Protein AF-A0A1A6HKV1-F1 (afdb_monomer_lite)

pLDDT: mean 74.49, std 12.83, range [38.66, 93.12]

Sequence (264 aa):
MEFSLYIISHVGTVISLVCLALAIATFLLCRAVQNQNTYMHLHLCVCLFLAKFLFLMGVDKTDNQTACAIIAGFLHYLFLACFFWMLVEAVMLFLMVRNLKVVNYFSSRNIKILHLCAFGYGLPGLVVMISASVQPQGYGTHNLCWLNTKTGFIWSFLGPVCMIIMINSVLLTWTLWVLRQKLCSVSSEVSKLKDTRLLTFKAIAQIFILGCSWVLGIFQIGSMASIMAYLFTIINSLQGTFIFLIHCLLNRQVCGFLLAPASA

Structure (mmCIF, N/CA/C/O backbone):
data_AF-A0A1A6HKV1-F1
#
_entry.id   AF-A0A1A6HKV1-F1
#
loop_
_atom_site.group_PDB
_atom_site.id
_atom_site.type_symbol
_atom_site.label_atom_id
_atom_site.label_alt_id
_atom_site.label_comp_id
_atom_site.label_asym_id
_atom_site.label_entity_id
_atom_site.label_seq_id
_atom_site.pdbx_PDB_ins_code
_atom_site.Cartn_x
_atom_site.Cartn_y
_atom_site.Cartn_z
_atom_site.occupancy
_atom_site.B_iso_or_equiv
_atom_site.auth_seq_id
_atom_site.auth_comp_id
_atom_site.auth_asym_id
_atom_site.auth_atom_id
_atom_site.pdbx_PDB_model_num
ATOM 1 N N . MET A 1 1 ? 22.104 16.841 -8.018 1.00 48.94 1 MET A N 1
ATOM 2 C CA . MET A 1 1 ? 20.682 16.755 -7.609 1.00 48.94 1 MET A CA 1
ATOM 3 C C . MET A 1 1 ? 20.178 15.311 -7.592 1.00 48.94 1 MET A C 1
ATOM 5 O O . MET A 1 1 ? 19.563 14.937 -6.603 1.00 48.94 1 MET A O 1
ATOM 9 N N . GLU A 1 2 ? 20.529 14.485 -8.585 1.00 58.94 2 GLU A N 1
ATOM 10 C CA . GLU A 1 2 ? 20.266 13.028 -8.616 1.00 58.94 2 GLU A CA 1
ATOM 11 C C . GLU A 1 2 ? 20.796 12.276 -7.372 1.00 58.94 2 GLU A C 1
ATOM 13 O O . GLU A 1 2 ? 20.067 11.517 -6.740 1.00 58.94 2 GLU A O 1
ATOM 18 N N . PHE A 1 3 ? 22.037 12.555 -6.945 1.00 66.75 3 PHE A N 1
ATOM 19 C CA . PHE A 1 3 ? 22.670 11.867 -5.806 1.00 66.75 3 PHE A CA 1
ATOM 20 C C . PHE A 1 3 ? 21.962 12.104 -4.461 1.00 66.75 3 PHE A C 1
ATOM 22 O O . PHE A 1 3 ? 21.813 11.187 -3.659 1.00 66.75 3 PHE A O 1
ATOM 29 N N . SER A 1 4 ? 21.469 13.322 -4.214 1.00 69.06 4 SER A N 1
ATOM 30 C CA . SER A 1 4 ? 20.711 13.633 -2.994 1.00 69.06 4 SER A CA 1
ATOM 31 C C . SER A 1 4 ? 19.379 12.882 -2.955 1.00 69.06 4 SER A C 1
ATOM 33 O O . SER A 1 4 ? 18.974 12.409 -1.898 1.00 69.06 4 SER A O 1
ATOM 35 N N . LEU A 1 5 ? 18.717 12.732 -4.107 1.00 64.12 5 LEU A N 1
ATOM 36 C CA . LEU A 1 5 ? 17.471 11.975 -4.239 1.00 64.12 5 LEU A CA 1
ATOM 37 C C . LEU A 1 5 ? 17.717 10.480 -4.026 1.00 64.12 5 LEU A C 1
ATOM 39 O O . LEU A 1 5 ? 16.964 9.835 -3.304 1.00 64.12 5 LEU A O 1
ATOM 43 N N . TYR A 1 6 ? 18.812 9.961 -4.582 1.00 69.25 6 TYR A N 1
ATOM 44 C CA . TYR A 1 6 ? 19.255 8.591 -4.358 1.00 69.25 6 TYR A CA 1
ATOM 45 C C . TYR A 1 6 ? 19.488 8.318 -2.867 1.00 69.25 6 TYR A C 1
ATOM 47 O O . TYR A 1 6 ? 18.896 7.393 -2.323 1.00 69.25 6 TYR A O 1
ATOM 55 N N . ILE A 1 7 ? 20.247 9.173 -2.172 1.00 74.62 7 ILE A N 1
ATOM 56 C CA . ILE A 1 7 ? 20.504 9.044 -0.727 1.00 74.62 7 ILE A CA 1
ATOM 57 C C . ILE A 1 7 ? 19.192 9.105 0.071 1.00 74.62 7 ILE A C 1
ATOM 59 O O . ILE A 1 7 ? 18.945 8.233 0.901 1.00 74.62 7 ILE A O 1
ATOM 63 N N . ILE A 1 8 ? 18.329 10.096 -0.185 1.00 71.62 8 ILE A N 1
ATOM 64 C CA . ILE A 1 8 ? 17.054 10.262 0.537 1.00 71.62 8 ILE A CA 1
ATOM 65 C C . ILE A 1 8 ? 16.126 9.064 0.296 1.00 71.62 8 ILE A C 1
ATOM 67 O O . ILE A 1 8 ? 15.508 8.563 1.236 1.00 71.62 8 ILE A O 1
ATOM 71 N N . SER A 1 9 ? 16.038 8.590 -0.947 1.00 70.81 9 SER A N 1
ATOM 72 C CA . SER A 1 9 ? 15.229 7.432 -1.323 1.00 70.81 9 SER A CA 1
ATOM 73 C C . SER A 1 9 ? 15.748 6.157 -0.667 1.00 70.81 9 SER A C 1
ATOM 75 O O . SER A 1 9 ? 14.981 5.433 -0.034 1.00 70.81 9 SER A O 1
ATOM 77 N N . HIS A 1 10 ? 17.055 5.907 -0.751 1.00 77.38 10 HIS A N 1
ATOM 78 C CA . HIS A 1 10 ? 17.676 4.681 -0.264 1.00 77.38 10 HIS A CA 1
ATOM 79 C C . HIS A 1 10 ? 17.651 4.623 1.270 1.00 77.38 10 HIS A C 1
ATOM 81 O O . HIS A 1 10 ? 17.107 3.681 1.845 1.00 77.38 10 HIS A O 1
ATOM 87 N N . VAL A 1 11 ? 18.122 5.677 1.946 1.00 82.12 11 VAL A N 1
ATOM 88 C CA . VAL A 1 11 ? 18.114 5.768 3.416 1.00 82.12 11 VAL A CA 1
ATOM 89 C C . VAL A 1 11 ? 16.683 5.782 3.953 1.00 82.12 11 VAL A C 1
ATOM 91 O O . VAL A 1 11 ? 16.369 5.038 4.882 1.00 82.12 11 VAL A O 1
ATOM 94 N N . GLY A 1 12 ? 15.785 6.567 3.352 1.00 79.06 12 GLY A N 1
ATOM 95 C CA . GLY A 1 12 ? 14.383 6.619 3.766 1.00 79.06 12 GLY A CA 1
ATOM 96 C C . GLY A 1 12 ? 13.674 5.273 3.598 1.00 79.06 12 GLY A C 1
ATOM 97 O O . GLY A 1 12 ? 12.947 4.840 4.491 1.00 79.06 12 GLY A O 1
ATOM 98 N N . THR A 1 13 ? 13.931 4.558 2.499 1.00 79.50 13 THR A N 1
ATOM 99 C CA . THR A 1 13 ? 13.357 3.223 2.266 1.00 79.50 13 THR A CA 1
ATOM 100 C C . THR A 1 13 ? 13.874 2.203 3.277 1.00 79.50 13 THR A C 1
ATOM 102 O O . THR A 1 13 ? 13.073 1.433 3.808 1.00 79.50 13 THR A O 1
ATOM 105 N N . VAL A 1 14 ? 15.167 2.229 3.617 1.00 85.88 14 VAL A N 1
ATOM 106 C CA . VAL A 1 14 ? 15.746 1.368 4.664 1.00 85.88 14 VAL A CA 1
ATOM 107 C C . VAL A 1 14 ? 15.120 1.661 6.028 1.00 85.88 14 VAL A C 1
ATOM 109 O O . VAL A 1 14 ? 14.676 0.735 6.706 1.00 85.88 14 VAL A O 1
ATOM 112 N N . ILE A 1 15 ? 14.993 2.934 6.414 1.00 86.31 15 ILE A N 1
ATOM 113 C CA . ILE A 1 15 ? 14.321 3.322 7.665 1.00 86.31 15 ILE A CA 1
ATOM 114 C C . ILE A 1 15 ? 12.872 2.819 7.669 1.00 86.31 15 ILE A C 1
ATOM 116 O O . ILE A 1 15 ? 12.429 2.199 8.636 1.00 86.31 15 ILE A O 1
ATOM 120 N N . SER A 1 16 ? 12.139 3.006 6.568 1.00 86.69 16 SER A N 1
ATOM 121 C CA . SER A 1 16 ? 10.777 2.489 6.439 1.00 86.69 16 SER A CA 1
ATOM 122 C C . SER A 1 16 ? 10.703 0.969 6.547 1.00 86.69 16 SER A C 1
ATOM 124 O O . SER A 1 16 ? 9.702 0.476 7.067 1.00 86.69 16 SER A O 1
ATOM 126 N N . LEU A 1 17 ? 11.683 0.230 6.023 1.00 86.62 17 LEU A N 1
ATOM 127 C CA . LEU A 1 17 ? 11.743 -1.227 6.137 1.00 86.62 17 LEU A CA 1
ATOM 128 C C . LEU A 1 17 ? 11.931 -1.646 7.594 1.00 86.62 17 LEU A C 1
ATOM 130 O O . LEU A 1 17 ? 11.204 -2.519 8.064 1.00 86.62 17 LEU A O 1
ATOM 134 N N . VAL A 1 18 ? 12.827 -0.981 8.328 1.00 88.88 18 VAL A N 1
ATOM 135 C CA . VAL A 1 18 ? 13.031 -1.225 9.763 1.00 88.88 18 VAL A CA 1
ATOM 136 C C . VAL A 1 18 ? 11.748 -0.936 10.548 1.00 88.88 18 VAL A C 1
ATOM 138 O O . VAL A 1 18 ? 11.303 -1.780 11.324 1.00 88.88 18 VAL A O 1
ATOM 141 N N . CYS A 1 19 ? 11.088 0.201 10.310 1.00 86.81 19 CYS A N 1
ATOM 142 C CA . CYS A 1 19 ? 9.818 0.528 10.966 1.00 86.81 19 CYS A CA 1
ATOM 143 C C . CYS A 1 19 ? 8.707 -0.487 10.653 1.00 86.81 19 CYS A C 1
ATOM 145 O O . CYS A 1 19 ? 7.954 -0.867 11.549 1.00 86.81 19 CYS A O 1
ATOM 147 N N . LEU A 1 20 ? 8.609 -0.955 9.403 1.00 86.19 20 LEU A N 1
ATOM 148 C CA . LEU A 1 20 ? 7.651 -1.995 9.015 1.00 86.19 20 LEU A CA 1
ATOM 149 C C . LEU A 1 20 ? 7.962 -3.333 9.689 1.00 86.19 20 LEU A C 1
ATOM 151 O O . LEU A 1 20 ? 7.043 -3.983 10.178 1.00 86.19 20 LEU A O 1
ATOM 155 N N . ALA A 1 21 ? 9.235 -3.722 9.767 1.00 88.00 21 ALA A N 1
ATOM 156 C CA . ALA A 1 21 ? 9.654 -4.936 10.460 1.00 88.00 21 ALA A CA 1
ATOM 157 C C . ALA A 1 21 ? 9.285 -4.885 11.950 1.00 88.00 21 ALA A C 1
ATOM 159 O O . ALA A 1 21 ? 8.715 -5.840 12.475 1.00 88.00 21 ALA A O 1
ATOM 160 N N . LEU A 1 22 ? 9.519 -3.747 12.613 1.00 86.19 22 LEU A N 1
ATOM 161 C CA . LEU A 1 22 ? 9.108 -3.528 14.001 1.00 86.19 22 LEU A CA 1
ATOM 162 C C . LEU A 1 22 ? 7.582 -3.564 14.166 1.00 86.19 22 LEU A C 1
ATOM 164 O O . LEU A 1 22 ? 7.087 -4.142 15.134 1.00 86.19 22 LEU A O 1
ATOM 168 N N . ALA A 1 23 ? 6.821 -2.998 13.224 1.00 84.25 23 ALA A N 1
ATOM 169 C CA . ALA A 1 23 ? 5.359 -3.060 13.241 1.00 84.25 23 ALA A CA 1
ATOM 170 C C . ALA A 1 23 ? 4.850 -4.506 13.116 1.00 84.25 23 ALA A C 1
ATOM 172 O O . ALA A 1 23 ? 4.022 -4.945 13.914 1.00 84.25 23 ALA A O 1
ATOM 173 N N . ILE A 1 24 ? 5.397 -5.267 12.162 1.00 86.38 24 ILE A N 1
ATOM 174 C CA . ILE A 1 24 ? 5.089 -6.686 11.948 1.00 86.38 24 ILE A CA 1
ATOM 175 C C . ILE A 1 24 ? 5.428 -7.495 13.203 1.00 86.38 24 ILE A C 1
ATOM 177 O O . ILE A 1 24 ? 4.576 -8.228 13.703 1.00 86.38 24 ILE A O 1
ATOM 181 N N . ALA A 1 25 ? 6.633 -7.322 13.754 1.00 85.94 25 ALA A N 1
ATOM 182 C CA . ALA A 1 25 ? 7.055 -7.995 14.978 1.00 85.94 25 ALA A CA 1
ATOM 183 C C . ALA A 1 25 ? 6.105 -7.677 16.141 1.00 85.94 25 ALA A C 1
ATOM 185 O O . ALA A 1 25 ? 5.668 -8.583 16.844 1.00 85.94 25 ALA A O 1
ATOM 186 N N . THR A 1 26 ? 5.702 -6.415 16.291 1.00 82.38 26 THR A N 1
ATOM 187 C CA . THR A 1 26 ? 4.751 -5.988 17.327 1.00 82.38 26 THR A CA 1
ATOM 188 C C . THR A 1 26 ? 3.396 -6.685 17.169 1.00 82.38 26 THR A C 1
ATOM 190 O O . THR A 1 26 ? 2.856 -7.209 18.140 1.00 82.38 26 THR A O 1
ATOM 193 N N . PHE A 1 27 ? 2.841 -6.753 15.956 1.00 80.69 27 PHE A N 1
ATOM 194 C CA . PHE A 1 27 ? 1.559 -7.426 15.708 1.00 80.69 27 PHE A CA 1
ATOM 195 C C . PHE A 1 27 ? 1.619 -8.949 15.897 1.00 80.69 27 PHE A C 1
ATOM 197 O O . PHE A 1 27 ? 0.622 -9.559 16.296 1.00 80.69 27 PHE A O 1
ATOM 204 N N . LEU A 1 28 ? 2.769 -9.568 15.622 1.00 81.81 28 LEU A N 1
ATOM 205 C CA . LEU A 1 28 ? 2.975 -11.006 15.801 1.00 81.81 28 LEU A CA 1
ATOM 206 C C . LEU A 1 28 ? 3.208 -11.384 17.270 1.00 81.81 28 LEU A C 1
ATOM 208 O O . LEU A 1 28 ? 2.618 -12.354 17.744 1.00 81.81 28 LEU A O 1
ATOM 212 N N . LEU A 1 29 ? 4.035 -10.622 17.989 1.00 79.75 29 LEU A N 1
ATOM 213 C CA . LEU A 1 29 ? 4.454 -10.929 19.360 1.00 79.75 29 LEU A CA 1
ATOM 214 C C . LEU A 1 29 ? 3.421 -10.483 20.405 1.00 79.75 29 LEU A C 1
ATOM 216 O O . LEU A 1 29 ? 3.190 -11.184 21.392 1.00 79.75 29 LEU A O 1
ATOM 220 N N . CYS A 1 30 ? 2.742 -9.352 20.198 1.00 72.94 30 CYS A N 1
ATOM 221 C CA . CYS A 1 30 ? 1.766 -8.840 21.157 1.00 72.94 30 CYS A CA 1
ATOM 222 C C . CYS A 1 30 ? 0.380 -9.467 20.942 1.00 72.94 30 CYS A C 1
ATOM 224 O O . CYS A 1 30 ? -0.506 -8.868 20.328 1.00 72.94 30 CYS A O 1
ATOM 226 N N . ARG A 1 31 ? 0.143 -10.643 21.541 1.00 65.50 31 ARG A N 1
ATOM 227 C CA . ARG A 1 31 ? -1.189 -11.290 21.584 1.00 65.50 31 ARG A CA 1
ATOM 228 C C . ARG A 1 31 ? -2.297 -10.378 22.119 1.00 65.50 31 ARG A C 1
ATOM 230 O O . ARG A 1 31 ? -3.422 -10.461 21.643 1.00 65.50 31 ARG A O 1
ATOM 237 N N . ALA A 1 32 ? -1.979 -9.477 23.050 1.00 57.38 32 ALA A N 1
ATOM 238 C CA . ALA A 1 32 ? -2.933 -8.509 23.604 1.00 57.38 32 ALA A CA 1
ATOM 239 C C . ALA A 1 32 ? -3.516 -7.539 22.552 1.00 57.38 32 ALA A C 1
ATOM 241 O O . ALA A 1 32 ? -4.577 -6.961 22.761 1.00 57.38 32 ALA A O 1
ATOM 242 N N . VAL A 1 33 ? -2.833 -7.376 21.414 1.00 60.84 33 VAL A N 1
ATOM 243 C CA . VAL A 1 33 ? -3.180 -6.453 20.320 1.00 60.84 33 VAL A CA 1
ATOM 244 C C . VAL A 1 33 ? -3.767 -7.221 19.125 1.00 60.84 33 VAL A C 1
ATOM 246 O O . VAL A 1 33 ? -4.259 -6.616 18.168 1.00 60.84 33 VAL A O 1
ATOM 249 N N . GLN A 1 34 ? -3.745 -8.560 19.160 1.00 60.09 34 GLN A N 1
ATOM 250 C CA . GLN A 1 34 ? -4.262 -9.411 18.091 1.00 60.09 34 GLN A CA 1
ATOM 251 C C . GLN A 1 34 ? -5.787 -9.344 18.034 1.00 60.09 34 GLN A C 1
ATOM 253 O O . GLN A 1 34 ? -6.513 -10.131 18.637 1.00 60.09 34 GLN A O 1
ATOM 258 N N . ASN A 1 35 ? -6.267 -8.393 17.243 1.00 64.00 35 ASN A N 1
ATOM 259 C CA . ASN A 1 35 ? -7.651 -8.289 16.828 1.00 64.00 35 ASN A CA 1
ATOM 260 C C . ASN A 1 35 ? -7.751 -8.514 15.311 1.00 64.00 35 ASN A C 1
ATOM 262 O O . ASN A 1 35 ? -6.755 -8.440 14.592 1.00 64.00 35 ASN A O 1
ATOM 266 N N . GLN A 1 36 ? -8.954 -8.772 14.799 1.00 64.25 36 GLN A N 1
ATOM 267 C CA . GLN A 1 36 ? -9.177 -9.019 13.366 1.00 64.25 36 GLN A CA 1
ATOM 268 C C . GLN A 1 36 ? -8.690 -7.855 12.487 1.00 64.25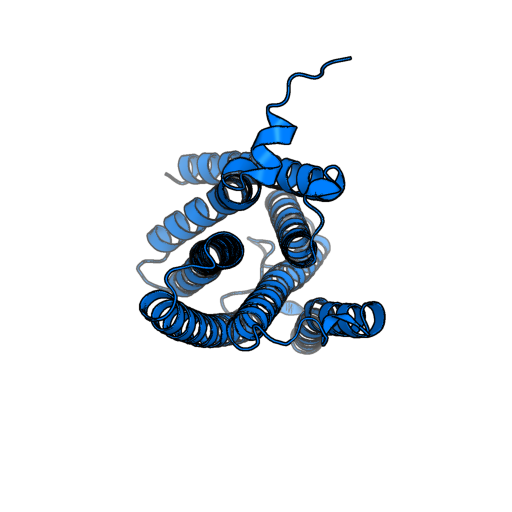 36 GLN A C 1
ATOM 270 O O . GLN A 1 36 ? -8.082 -8.089 11.449 1.00 64.25 36 GLN A O 1
ATOM 275 N N . ASN A 1 37 ? -8.857 -6.611 12.944 1.00 66.12 37 ASN A N 1
ATOM 276 C CA . ASN A 1 37 ? -8.331 -5.433 12.245 1.00 66.12 37 ASN A CA 1
ATOM 277 C C . ASN A 1 37 ? -6.795 -5.439 12.197 1.00 66.12 37 ASN A C 1
ATOM 279 O O . ASN A 1 37 ? -6.209 -5.176 11.154 1.00 66.12 37 ASN A O 1
ATOM 283 N N . THR A 1 38 ? -6.137 -5.807 13.301 1.00 70.19 38 THR A N 1
ATOM 284 C CA . THR A 1 38 ? -4.674 -5.944 13.371 1.00 70.19 38 THR A CA 1
ATOM 285 C C . THR A 1 38 ? -4.163 -7.017 12.407 1.00 70.19 38 THR A C 1
ATOM 287 O O . THR A 1 38 ? -3.110 -6.838 11.806 1.00 70.19 38 THR A O 1
ATOM 290 N N . TYR A 1 39 ? -4.920 -8.101 12.205 1.00 75.50 39 TYR A N 1
ATOM 291 C CA . TYR A 1 39 ? -4.581 -9.150 11.238 1.00 75.50 39 TYR A CA 1
ATOM 292 C C . TYR A 1 39 ? -4.633 -8.641 9.788 1.00 75.50 39 TYR A C 1
ATOM 294 O O . TYR A 1 39 ? -3.718 -8.905 9.013 1.00 75.50 39 TYR A O 1
ATOM 302 N N . MET A 1 40 ? -5.639 -7.833 9.433 1.00 76.94 40 MET A N 1
ATOM 303 C CA . MET A 1 40 ? -5.701 -7.188 8.111 1.00 76.94 40 MET A CA 1
ATOM 304 C C . MET A 1 40 ? -4.528 -6.219 7.893 1.00 76.94 40 MET A C 1
ATOM 306 O O . MET A 1 40 ? -3.855 -6.281 6.863 1.00 76.94 40 MET A O 1
ATOM 310 N N . HIS A 1 41 ? -4.219 -5.381 8.891 1.00 77.31 41 HIS A N 1
ATOM 311 C CA . HIS A 1 41 ? -3.064 -4.478 8.834 1.00 77.31 41 HIS A CA 1
ATOM 312 C C . HIS A 1 41 ? -1.734 -5.232 8.735 1.00 77.31 41 HIS A C 1
ATOM 314 O O . HIS A 1 41 ? -0.823 -4.768 8.052 1.00 77.31 41 HIS A O 1
ATOM 320 N N . LEU A 1 42 ? -1.608 -6.394 9.383 1.00 83.81 42 LEU A N 1
ATOM 321 C CA . LEU A 1 42 ? -0.426 -7.246 9.283 1.00 83.81 42 LEU A CA 1
ATOM 322 C C . LEU A 1 42 ? -0.200 -7.701 7.837 1.00 83.81 42 LEU A C 1
ATOM 324 O O . LEU A 1 42 ? 0.911 -7.547 7.336 1.00 83.81 42 LEU A O 1
ATOM 328 N N . HIS A 1 43 ? -1.235 -8.196 7.149 1.00 87.31 43 HIS A N 1
ATOM 329 C CA . HIS A 1 43 ? -1.128 -8.590 5.739 1.00 87.31 43 HIS A CA 1
ATOM 330 C C . HIS A 1 43 ? -0.697 -7.422 4.846 1.00 87.31 43 HIS A C 1
ATOM 332 O O . HIS A 1 43 ? 0.211 -7.583 4.029 1.00 87.31 43 HIS A O 1
ATOM 338 N N . LEU A 1 44 ? -1.264 -6.230 5.057 1.00 84.69 44 LEU A N 1
ATOM 339 C CA . LEU A 1 44 ? -0.841 -5.016 4.359 1.00 84.69 44 LEU A CA 1
ATOM 340 C C . LEU A 1 44 ? 0.636 -4.678 4.630 1.00 84.69 44 LEU A C 1
ATOM 342 O O . LEU A 1 44 ? 1.386 -4.403 3.694 1.00 84.69 44 LEU A O 1
ATOM 346 N N . CYS A 1 45 ? 1.068 -4.718 5.894 1.00 86.88 45 CYS A N 1
ATOM 347 C CA . CYS A 1 45 ? 2.449 -4.425 6.282 1.00 86.88 45 CYS A CA 1
ATOM 348 C C . CYS A 1 45 ? 3.435 -5.429 5.681 1.00 86.88 45 CYS A C 1
ATOM 350 O O . CYS A 1 45 ? 4.489 -5.022 5.203 1.00 86.88 45 CYS A O 1
ATOM 352 N N . VAL A 1 46 ? 3.091 -6.720 5.669 1.00 89.62 46 VAL A N 1
ATOM 353 C CA . VAL A 1 46 ? 3.913 -7.783 5.072 1.00 89.62 46 VAL A CA 1
ATOM 354 C C . VAL A 1 46 ? 4.040 -7.587 3.562 1.00 89.62 46 VAL A C 1
ATOM 356 O O . VAL A 1 46 ? 5.152 -7.639 3.038 1.00 89.62 46 VAL A O 1
ATOM 359 N N . CYS A 1 47 ? 2.938 -7.303 2.860 1.00 90.00 47 CYS A N 1
ATOM 360 C CA . CYS A 1 47 ? 2.976 -7.026 1.423 1.00 90.00 47 CYS A CA 1
ATOM 361 C C . CYS A 1 47 ? 3.818 -5.783 1.102 1.00 90.00 47 CYS A C 1
ATOM 363 O O . CYS A 1 47 ? 4.650 -5.837 0.198 1.00 90.00 47 CYS A O 1
ATOM 365 N N . LEU A 1 48 ? 3.663 -4.695 1.867 1.00 87.25 48 LEU A N 1
ATOM 366 C CA . LEU A 1 48 ? 4.460 -3.475 1.699 1.00 87.25 48 LEU A CA 1
ATOM 367 C C . LEU A 1 48 ? 5.941 -3.690 2.015 1.00 87.25 48 LEU A C 1
ATOM 369 O O . LEU A 1 48 ? 6.795 -3.166 1.302 1.00 87.25 48 LEU A O 1
ATOM 373 N N . PHE A 1 49 ? 6.254 -4.448 3.066 1.00 89.75 49 PHE A N 1
ATOM 374 C CA . PHE A 1 49 ? 7.627 -4.794 3.421 1.00 89.75 49 PHE A CA 1
ATOM 375 C C . PHE A 1 49 ? 8.293 -5.575 2.288 1.00 89.75 49 PHE A C 1
ATOM 377 O O . PHE A 1 49 ? 9.359 -5.182 1.819 1.00 89.75 49 PHE A O 1
ATOM 384 N N . LEU A 1 50 ? 7.635 -6.629 1.794 1.00 90.12 50 LEU A N 1
ATOM 385 C CA . LEU A 1 50 ? 8.171 -7.449 0.713 1.00 90.12 50 LEU A CA 1
ATOM 386 C C . LEU A 1 50 ? 8.310 -6.651 -0.590 1.00 90.12 50 LEU A C 1
ATOM 388 O O . LEU A 1 50 ? 9.331 -6.769 -1.261 1.00 90.12 50 LEU A O 1
ATOM 392 N N . ALA A 1 51 ? 7.338 -5.794 -0.920 1.00 87.44 51 ALA A N 1
ATOM 393 C CA . ALA A 1 51 ? 7.416 -4.929 -2.094 1.00 87.44 51 ALA A CA 1
ATOM 394 C C . ALA A 1 51 ? 8.605 -3.959 -2.008 1.00 87.44 51 ALA A C 1
ATOM 396 O O . ALA A 1 51 ? 9.382 -3.851 -2.952 1.00 87.44 51 ALA A O 1
ATOM 397 N N . LYS A 1 52 ? 8.802 -3.293 -0.864 1.00 86.00 52 LYS A N 1
ATOM 398 C CA . LYS A 1 52 ? 9.929 -2.369 -0.656 1.00 86.00 52 LYS A CA 1
ATOM 399 C C . LYS A 1 52 ? 11.278 -3.079 -0.658 1.00 86.00 52 LYS A C 1
ATOM 401 O O . LYS A 1 52 ? 12.237 -2.556 -1.216 1.00 86.00 52 LYS A O 1
ATOM 406 N N . PHE A 1 53 ? 11.344 -4.271 -0.075 1.00 87.06 53 PHE A N 1
ATOM 407 C CA . PHE A 1 53 ? 12.549 -5.092 -0.077 1.00 87.06 53 PHE A CA 1
ATOM 408 C C . PHE A 1 53 ? 12.925 -5.535 -1.498 1.00 87.06 53 PHE A C 1
ATOM 410 O O . PHE A 1 53 ? 14.069 -5.367 -1.913 1.00 87.06 53 PHE A O 1
ATOM 417 N N . LEU A 1 54 ? 11.953 -6.027 -2.275 1.00 85.62 54 LEU A N 1
ATOM 418 C CA . LEU A 1 54 ? 12.158 -6.390 -3.680 1.00 85.62 54 LEU A CA 1
ATOM 419 C C . LEU A 1 54 ? 12.523 -5.184 -4.545 1.00 85.62 54 LEU A C 1
ATOM 421 O O . LEU A 1 54 ? 13.369 -5.314 -5.422 1.00 85.62 54 LEU A O 1
ATOM 425 N N . PHE A 1 55 ? 11.923 -4.019 -4.291 1.00 80.62 55 PHE A N 1
ATOM 426 C CA . PHE A 1 55 ? 12.271 -2.787 -4.993 1.00 80.62 55 PHE A CA 1
ATOM 427 C C . PHE A 1 55 ? 13.736 -2.413 -4.744 1.00 80.62 55 PHE A C 1
ATOM 429 O O . PHE A 1 55 ? 14.459 -2.143 -5.696 1.00 80.62 55 PHE A O 1
ATOM 436 N N . LEU A 1 56 ? 14.198 -2.485 -3.490 1.00 80.50 56 LEU A N 1
ATOM 437 C CA . LEU A 1 56 ? 15.588 -2.200 -3.131 1.00 80.50 56 LEU A CA 1
ATOM 438 C C . LEU A 1 56 ? 16.566 -3.180 -3.797 1.00 80.50 56 LEU A C 1
ATOM 440 O O . LEU A 1 56 ? 17.546 -2.749 -4.391 1.00 80.50 56 LEU A O 1
ATOM 444 N N . MET A 1 57 ? 16.270 -4.485 -3.768 1.00 79.12 57 MET A N 1
ATOM 445 C CA . MET A 1 57 ? 17.094 -5.492 -4.451 1.00 79.12 57 MET A CA 1
ATOM 446 C C . MET A 1 57 ? 17.059 -5.367 -5.982 1.00 79.12 57 MET A C 1
ATOM 448 O O . MET A 1 57 ? 18.017 -5.749 -6.650 1.00 79.12 57 MET A O 1
ATOM 452 N N . GLY A 1 58 ? 15.950 -4.880 -6.544 1.00 71.62 58 GLY A N 1
ATOM 453 C CA . GLY A 1 58 ? 15.751 -4.736 -7.985 1.00 71.62 58 GLY A CA 1
ATOM 454 C C . GLY A 1 58 ? 16.502 -3.557 -8.599 1.00 71.62 58 GLY A C 1
ATOM 455 O O . GLY A 1 58 ? 16.827 -3.617 -9.782 1.00 71.62 58 GLY A O 1
ATOM 456 N N . VAL A 1 59 ? 16.810 -2.517 -7.815 1.00 68.81 59 VAL A N 1
ATOM 457 C CA . VAL A 1 59 ? 17.578 -1.350 -8.286 1.00 68.81 59 VAL A CA 1
ATOM 458 C C . VAL A 1 59 ? 19.000 -1.742 -8.707 1.00 68.81 59 VAL A C 1
ATOM 460 O O . VAL A 1 59 ? 19.476 -1.250 -9.725 1.00 68.81 59 VAL A O 1
ATOM 463 N N . ASP A 1 60 ? 19.635 -2.682 -8.002 1.00 65.81 60 ASP A N 1
ATOM 464 C CA . ASP A 1 60 ? 21.034 -3.075 -8.244 1.00 65.81 60 ASP A CA 1
ATOM 465 C C . ASP A 1 60 ? 21.196 -4.255 -9.229 1.00 65.81 60 ASP A C 1
ATOM 467 O O . ASP A 1 60 ? 22.311 -4.704 -9.497 1.00 65.81 60 ASP A O 1
ATOM 471 N N . LYS A 1 61 ? 20.098 -4.819 -9.754 1.00 63.94 61 LYS A N 1
ATOM 472 C CA . LYS A 1 61 ? 20.085 -6.087 -10.519 1.00 63.94 61 LYS A CA 1
ATOM 473 C C . LYS A 1 61 ? 19.592 -5.925 -11.964 1.00 63.94 61 LYS A C 1
ATOM 475 O O . LYS A 1 61 ? 18.827 -6.753 -12.457 1.00 63.94 61 LYS A O 1
ATOM 480 N N . THR A 1 62 ? 20.048 -4.889 -12.664 1.00 65.12 62 THR A N 1
ATOM 481 C CA . THR A 1 62 ? 19.653 -4.598 -14.058 1.00 65.12 62 THR A CA 1
ATOM 482 C C . THR A 1 62 ? 20.326 -5.482 -15.117 1.00 65.12 62 THR A C 1
ATOM 484 O O . THR A 1 62 ? 19.802 -5.585 -16.224 1.00 65.12 62 THR A O 1
ATOM 487 N N . ASP A 1 63 ? 21.420 -6.182 -14.791 1.00 67.81 63 ASP A N 1
ATOM 488 C CA . ASP A 1 63 ? 22.169 -7.003 -15.764 1.00 67.81 63 ASP A CA 1
ATOM 489 C C . ASP A 1 63 ? 21.425 -8.263 -16.240 1.00 67.81 63 ASP A C 1
ATOM 491 O O . ASP A 1 63 ? 21.659 -8.749 -17.347 1.00 67.81 63 ASP A O 1
ATOM 495 N N . ASN A 1 64 ? 20.512 -8.812 -15.430 1.00 79.75 64 ASN A N 1
ATOM 496 C CA . ASN A 1 64 ? 19.750 -10.008 -15.795 1.00 79.75 64 ASN A CA 1
ATOM 497 C C . ASN A 1 64 ? 18.288 -9.652 -16.083 1.00 79.75 64 ASN A C 1
ATOM 499 O O . ASN A 1 64 ? 17.464 -9.549 -15.169 1.00 79.75 64 ASN A O 1
ATOM 503 N N . GLN A 1 65 ? 17.956 -9.520 -17.370 1.00 79.62 65 GLN A N 1
ATOM 504 C CA . GLN A 1 65 ? 16.613 -9.150 -17.828 1.00 79.62 65 GLN A CA 1
ATOM 505 C C . GLN A 1 65 ? 15.514 -10.083 -17.307 1.00 79.62 65 GLN A C 1
ATOM 507 O O . GLN A 1 65 ? 14.441 -9.616 -16.926 1.00 79.62 65 GLN A O 1
ATOM 512 N N . THR A 1 66 ? 15.784 -11.386 -17.214 1.00 82.50 66 THR A N 1
ATOM 513 C CA . THR A 1 66 ? 14.811 -12.361 -16.707 1.00 82.50 66 THR A CA 1
ATOM 514 C C . THR A 1 66 ? 14.532 -12.142 -15.222 1.00 82.50 66 THR A C 1
ATOM 516 O O . THR A 1 66 ? 13.378 -12.147 -14.800 1.00 82.50 66 THR A O 1
ATOM 519 N N . ALA A 1 67 ? 15.572 -11.888 -14.421 1.00 83.12 67 ALA A N 1
ATOM 520 C CA . ALA A 1 67 ? 15.408 -11.581 -12.999 1.00 83.12 67 ALA A CA 1
ATOM 521 C C . ALA A 1 67 ? 14.635 -10.267 -12.796 1.00 83.12 67 ALA A C 1
ATOM 523 O O . ALA A 1 67 ? 13.736 -10.195 -11.961 1.00 83.12 67 ALA A O 1
ATOM 524 N N . CYS A 1 68 ? 14.935 -9.259 -13.612 1.00 83.31 68 CYS A N 1
ATOM 525 C CA . CYS A 1 68 ? 14.277 -7.958 -13.612 1.00 83.31 68 CYS A CA 1
ATOM 526 C C . CYS A 1 68 ? 12.773 -8.063 -13.938 1.00 83.31 68 CYS A C 1
ATOM 528 O O . CYS A 1 68 ? 11.943 -7.475 -13.240 1.00 83.31 68 CYS A O 1
ATOM 530 N N . ALA A 1 69 ? 12.406 -8.875 -14.936 1.00 85.00 69 ALA A N 1
ATOM 531 C CA . ALA A 1 69 ? 11.014 -9.147 -15.297 1.00 85.00 69 ALA A CA 1
ATOM 532 C C . ALA A 1 69 ? 10.257 -9.889 -14.181 1.00 85.00 69 ALA A C 1
ATOM 534 O O . ALA A 1 69 ? 9.128 -9.522 -13.848 1.00 85.00 69 ALA A O 1
ATOM 535 N N . ILE A 1 70 ? 10.891 -10.885 -13.548 1.00 87.50 70 ILE A N 1
ATOM 536 C CA . ILE A 1 70 ? 10.316 -11.615 -12.407 1.00 87.50 70 ILE A CA 1
ATOM 537 C C . ILE A 1 70 ? 10.070 -10.664 -11.229 1.00 87.50 70 ILE A C 1
ATOM 539 O O . ILE A 1 70 ? 8.971 -10.646 -10.672 1.00 87.50 70 ILE A O 1
ATOM 543 N N . ILE A 1 71 ? 11.059 -9.835 -10.874 1.00 86.50 71 ILE A N 1
ATOM 544 C CA . ILE A 1 71 ? 10.935 -8.833 -9.805 1.00 86.50 71 ILE A CA 1
ATOM 545 C C . ILE A 1 71 ? 9.796 -7.858 -10.120 1.00 86.50 71 ILE A C 1
ATOM 547 O O . ILE A 1 71 ? 8.951 -7.624 -9.258 1.00 86.50 71 ILE A O 1
ATOM 551 N N . ALA A 1 72 ? 9.710 -7.348 -11.353 1.00 86.25 72 ALA A N 1
ATOM 552 C CA . ALA A 1 72 ? 8.624 -6.466 -11.779 1.00 86.25 72 ALA A CA 1
ATOM 553 C C . ALA A 1 72 ? 7.243 -7.142 -11.661 1.00 86.25 72 ALA A C 1
ATOM 555 O O . ALA A 1 72 ? 6.278 -6.503 -11.239 1.00 86.25 72 ALA A O 1
ATOM 556 N N . GLY A 1 73 ? 7.145 -8.436 -11.981 1.00 88.31 73 GLY A N 1
ATOM 557 C CA . GLY A 1 73 ? 5.929 -9.234 -11.809 1.00 88.31 73 GLY A CA 1
ATOM 558 C C . GLY A 1 73 ? 5.494 -9.352 -10.348 1.00 88.31 73 GLY A C 1
ATOM 559 O O . GLY A 1 73 ? 4.343 -9.058 -10.014 1.00 88.31 73 GLY A O 1
ATOM 560 N N . PHE A 1 74 ? 6.422 -9.714 -9.460 1.00 90.50 74 PHE A N 1
ATOM 561 C CA . PHE A 1 74 ? 6.149 -9.781 -8.022 1.00 90.50 74 PHE A CA 1
ATOM 562 C C . PHE A 1 74 ? 5.791 -8.420 -7.439 1.00 90.50 74 PHE A C 1
ATOM 564 O O . PHE A 1 74 ? 4.866 -8.322 -6.637 1.00 90.50 74 PHE A O 1
ATOM 571 N N . LEU A 1 75 ? 6.486 -7.365 -7.854 1.00 87.69 75 LEU A N 1
ATOM 572 C CA . LEU A 1 75 ? 6.188 -6.009 -7.428 1.00 87.69 75 LEU A CA 1
ATOM 573 C C . LEU A 1 75 ? 4.777 -5.577 -7.849 1.00 87.69 75 LEU A C 1
ATOM 575 O O . LEU A 1 75 ? 4.027 -5.074 -7.012 1.00 87.69 75 LEU A O 1
ATOM 579 N N . HIS A 1 76 ? 4.390 -5.830 -9.105 1.00 89.56 76 HIS A N 1
ATOM 580 C CA . HIS A 1 76 ? 3.032 -5.581 -9.594 1.00 89.56 76 HIS A CA 1
ATOM 581 C C . HIS A 1 76 ? 2.000 -6.290 -8.700 1.00 89.56 76 HIS A C 1
ATOM 583 O O . HIS A 1 76 ? 1.075 -5.657 -8.189 1.00 89.56 76 HIS A O 1
ATOM 589 N N . TYR A 1 77 ? 2.202 -7.582 -8.432 1.00 92.12 77 TYR A N 1
ATOM 590 C CA . TYR A 1 77 ? 1.317 -8.362 -7.568 1.00 92.12 77 TYR A CA 1
ATOM 591 C C . TYR A 1 77 ? 1.237 -7.817 -6.139 1.00 92.12 77 TYR A C 1
ATOM 593 O O . TYR A 1 77 ? 0.141 -7.624 -5.616 1.00 92.12 77 TYR A O 1
ATOM 601 N N . LEU A 1 78 ? 2.376 -7.546 -5.502 1.00 91.12 78 LEU A N 1
ATOM 602 C CA . LEU A 1 78 ? 2.426 -7.144 -4.098 1.00 91.12 78 LEU A CA 1
ATOM 603 C C . LEU A 1 78 ? 1.810 -5.770 -3.868 1.00 91.12 78 LEU A C 1
ATOM 605 O O . LEU A 1 78 ? 1.055 -5.602 -2.909 1.00 91.12 78 LEU A O 1
ATOM 609 N N . PHE A 1 79 ? 2.082 -4.799 -4.743 1.00 88.19 79 PHE A N 1
ATOM 610 C CA . PHE A 1 79 ? 1.454 -3.487 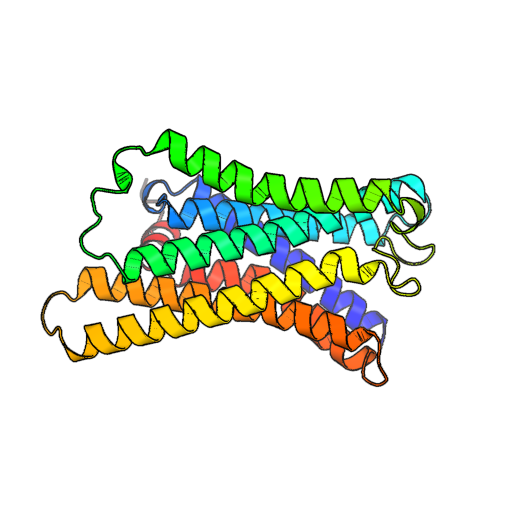-4.634 1.00 88.19 79 PHE A CA 1
ATOM 611 C C . PHE A 1 79 ? -0.049 -3.570 -4.871 1.00 88.19 79 PHE A C 1
ATOM 613 O O . PHE A 1 79 ? -0.814 -2.996 -4.098 1.00 88.19 79 PHE A O 1
ATOM 620 N N . LEU A 1 80 ? -0.490 -4.340 -5.867 1.00 90.44 80 LEU A N 1
ATOM 621 C CA . LEU A 1 80 ? -1.913 -4.525 -6.120 1.00 90.44 80 LEU A CA 1
ATOM 622 C C . LEU A 1 80 ? -2.601 -5.220 -4.932 1.00 90.44 80 LEU A C 1
ATOM 624 O O . LEU A 1 80 ? -3.641 -4.753 -4.471 1.00 90.44 80 LEU A O 1
ATOM 628 N N . ALA A 1 81 ? -1.979 -6.249 -4.352 1.00 91.94 81 ALA A N 1
ATOM 629 C CA . ALA A 1 81 ? -2.451 -6.893 -3.129 1.00 91.94 81 ALA A CA 1
ATOM 630 C C . ALA A 1 81 ? -2.588 -5.901 -1.965 1.00 91.94 81 ALA A C 1
ATOM 632 O O . ALA A 1 81 ? -3.584 -5.954 -1.248 1.00 91.94 81 ALA A O 1
ATOM 633 N N . CYS A 1 82 ? -1.665 -4.945 -1.803 1.00 89.25 82 CYS A N 1
ATOM 634 C CA . CYS A 1 82 ? -1.801 -3.897 -0.785 1.00 89.25 82 CYS A CA 1
ATOM 635 C C . CYS A 1 82 ? -3.086 -3.073 -0.969 1.00 89.25 82 CYS A C 1
ATOM 637 O O . CYS A 1 82 ? -3.794 -2.806 0.002 1.00 89.25 82 CYS A O 1
ATOM 639 N N . PHE A 1 83 ? -3.422 -2.697 -2.206 1.00 88.75 83 PHE A N 1
ATOM 640 C CA . PHE A 1 83 ? -4.654 -1.958 -2.497 1.00 88.75 83 PHE A CA 1
ATOM 641 C C . PHE A 1 83 ? -5.911 -2.791 -2.241 1.00 88.75 83 PHE A C 1
ATOM 643 O O . PHE A 1 83 ? -6.858 -2.294 -1.629 1.00 88.75 83 PHE A O 1
ATOM 650 N N . PHE A 1 84 ? -5.922 -4.064 -2.635 1.00 91.25 84 PHE A N 1
ATOM 651 C CA . PHE A 1 84 ? -7.043 -4.958 -2.337 1.00 91.25 84 PHE A CA 1
ATOM 652 C C . PHE A 1 84 ? -7.217 -5.185 -0.828 1.00 91.25 84 PHE A C 1
ATOM 654 O O . PHE A 1 84 ? -8.344 -5.141 -0.334 1.00 91.25 84 PHE A O 1
ATOM 661 N N . TRP A 1 85 ? -6.129 -5.344 -0.070 1.00 89.06 85 TRP A N 1
ATOM 662 C CA . TRP A 1 85 ? -6.184 -5.428 1.392 1.00 89.06 85 TRP A CA 1
ATOM 663 C C . TRP A 1 85 ? -6.702 -4.140 2.036 1.00 89.06 85 TRP A C 1
ATOM 665 O O . TRP A 1 85 ? -7.516 -4.204 2.957 1.00 89.06 85 TRP A O 1
ATOM 675 N N . MET A 1 86 ? -6.324 -2.972 1.511 1.00 87.19 86 MET A N 1
ATOM 676 C CA . MET A 1 86 ? -6.893 -1.695 1.946 1.00 87.19 86 MET A CA 1
ATOM 677 C C . MET A 1 86 ? -8.400 -1.605 1.658 1.00 87.19 86 MET A C 1
ATOM 679 O O . MET A 1 86 ? -9.150 -1.100 2.490 1.00 87.19 86 MET A O 1
ATOM 683 N N . LEU A 1 87 ? -8.864 -2.094 0.503 1.00 88.06 87 LEU A N 1
ATOM 684 C CA . LEU A 1 87 ? -10.296 -2.161 0.194 1.00 88.06 87 LEU A CA 1
ATOM 685 C C . LEU A 1 87 ? -11.044 -3.053 1.188 1.00 88.06 87 LEU A C 1
ATOM 687 O O . LEU A 1 87 ? -12.088 -2.659 1.709 1.00 88.06 87 LEU A O 1
ATOM 691 N N . VAL A 1 88 ? -10.498 -4.233 1.492 1.00 86.25 88 VAL A N 1
ATOM 692 C CA . VAL A 1 88 ? -11.064 -5.138 2.502 1.00 86.25 88 VAL A CA 1
ATOM 693 C C . VAL A 1 88 ? -11.160 -4.438 3.858 1.00 86.25 88 VAL A C 1
ATOM 695 O O . VAL A 1 88 ? -12.205 -4.507 4.505 1.00 86.25 88 VAL A O 1
ATOM 698 N N . GLU A 1 89 ? -10.120 -3.717 4.270 1.00 82.00 89 GLU A N 1
ATOM 699 C CA . GLU A 1 89 ? -10.123 -2.939 5.509 1.00 82.00 89 GLU A CA 1
ATOM 700 C C . GLU A 1 89 ? -11.220 -1.861 5.518 1.00 82.00 89 GLU A C 1
ATOM 702 O O . GLU A 1 89 ? -11.989 -1.776 6.480 1.00 82.00 89 GLU A O 1
ATOM 707 N N . ALA A 1 90 ? -11.360 -1.086 4.437 1.00 83.62 90 ALA A N 1
ATOM 708 C CA . ALA A 1 90 ? -12.386 -0.050 4.311 1.00 83.62 90 ALA A CA 1
ATOM 709 C C . ALA A 1 90 ? -13.810 -0.630 4.378 1.00 83.62 90 ALA A C 1
ATOM 711 O O . ALA A 1 90 ? -14.683 -0.079 5.056 1.00 83.62 90 ALA A O 1
ATOM 712 N N . VAL A 1 91 ? -14.046 -1.776 3.731 1.00 84.19 91 VAL A N 1
ATOM 713 C CA . VAL A 1 91 ? -15.328 -2.494 3.791 1.00 84.19 91 VAL A CA 1
ATOM 714 C C . VAL A 1 91 ? -15.604 -3.004 5.206 1.00 84.19 91 VAL A C 1
ATOM 716 O O . VAL A 1 91 ? -16.715 -2.830 5.711 1.00 84.19 91 VAL A O 1
ATOM 719 N N . MET A 1 92 ? -14.613 -3.599 5.877 1.00 78.81 92 MET A N 1
ATOM 720 C CA . MET A 1 92 ? -14.765 -4.080 7.255 1.00 78.81 92 MET A CA 1
ATOM 721 C C . MET A 1 92 ? -15.087 -2.938 8.222 1.00 78.81 92 MET A C 1
ATOM 723 O O . MET A 1 92 ? -15.989 -3.073 9.053 1.00 78.81 92 MET A O 1
ATOM 727 N N . LEU A 1 93 ? -14.416 -1.795 8.074 1.00 77.19 93 LEU A N 1
ATOM 728 C CA . LEU A 1 93 ? -14.680 -0.588 8.853 1.00 77.19 93 LEU A CA 1
ATOM 729 C C . LEU A 1 93 ? -16.107 -0.066 8.625 1.00 77.19 93 LEU A C 1
ATOM 731 O O . LEU A 1 93 ? -16.836 0.197 9.583 1.00 77.19 93 LEU A O 1
ATOM 735 N N . PHE A 1 94 ? -16.539 0.021 7.368 1.00 79.62 94 PHE A N 1
ATOM 736 C CA . PHE A 1 94 ? -17.895 0.442 7.022 1.00 79.62 94 PHE A CA 1
ATOM 737 C C . PHE A 1 94 ? -18.962 -0.482 7.630 1.00 79.62 94 PHE A C 1
ATOM 739 O O . PHE A 1 94 ? -19.938 -0.013 8.225 1.00 79.62 94 PHE A O 1
ATOM 746 N N . LEU A 1 95 ? -18.769 -1.801 7.537 1.00 78.06 95 LEU A N 1
ATOM 747 C CA . LEU A 1 95 ? -19.679 -2.785 8.124 1.00 78.06 95 LEU A CA 1
ATOM 748 C C . LEU A 1 95 ? -19.724 -2.682 9.654 1.00 78.06 95 LEU A C 1
ATOM 750 O O . LEU A 1 95 ? -20.820 -2.717 10.221 1.00 78.06 95 LEU A O 1
ATOM 754 N N . MET A 1 96 ? -18.573 -2.492 10.306 1.00 73.50 96 MET A N 1
ATOM 755 C CA . MET A 1 96 ? -18.467 -2.296 11.754 1.00 73.50 96 MET A CA 1
ATOM 756 C C . MET A 1 96 ? -19.253 -1.061 12.221 1.00 73.50 96 MET A C 1
ATOM 758 O O . MET A 1 96 ? -20.007 -1.139 13.191 1.00 73.50 96 MET A O 1
ATOM 762 N N . VAL A 1 97 ? -19.137 0.070 11.516 1.00 72.38 97 VAL A N 1
ATOM 763 C CA . VAL A 1 97 ? -19.822 1.321 11.890 1.00 72.38 97 VAL A CA 1
ATOM 764 C C . VAL A 1 97 ? -21.320 1.273 11.597 1.00 72.38 97 VAL A C 1
ATOM 766 O O . VAL A 1 97 ? -22.126 1.745 12.411 1.00 72.38 97 VAL A O 1
ATOM 769 N N . ARG A 1 98 ? -21.725 0.705 10.456 1.00 72.06 98 ARG A N 1
ATOM 770 C CA . ARG A 1 98 ? -23.138 0.615 10.062 1.00 72.06 98 ARG A CA 1
ATOM 771 C C . ARG A 1 98 ? -23.921 -0.296 11.007 1.00 72.06 98 ARG A C 1
ATOM 773 O O . ARG A 1 98 ? -24.984 0.092 11.487 1.00 72.06 98 ARG A O 1
ATOM 780 N N . ASN A 1 99 ? -23.364 -1.453 11.349 1.00 59.94 99 ASN A N 1
ATOM 781 C CA . ASN A 1 99 ? -24.050 -2.503 12.092 1.00 59.94 99 ASN A CA 1
ATOM 782 C C . ASN A 1 99 ? -23.488 -2.694 13.515 1.00 59.94 99 ASN A C 1
ATOM 784 O O . ASN A 1 99 ? -22.960 -3.754 13.843 1.00 59.94 99 ASN A O 1
ATOM 788 N N . LEU A 1 100 ? -23.712 -1.722 14.413 1.00 51.41 100 LEU A N 1
ATOM 789 C CA . LEU A 1 100 ? -23.382 -1.860 15.852 1.00 51.41 100 LEU A CA 1
ATOM 790 C C . LEU A 1 100 ? -24.069 -3.065 16.541 1.00 51.41 100 LEU A C 1
ATOM 792 O O . LEU A 1 100 ? -23.697 -3.427 17.652 1.00 51.41 100 LEU A O 1
ATOM 796 N N . LYS A 1 101 ? -25.059 -3.699 15.894 1.00 44.88 101 LYS A N 1
ATOM 797 C CA . LYS A 1 101 ? -25.817 -4.854 16.408 1.00 44.88 101 LYS A CA 1
ATOM 798 C C . LYS A 1 101 ? -25.349 -6.207 15.872 1.00 44.88 101 LYS A C 1
ATOM 800 O O . LYS A 1 101 ? -25.969 -7.230 16.139 1.00 44.88 101 LYS A O 1
ATOM 805 N N . VAL A 1 102 ? -24.259 -6.238 15.117 1.00 50.41 102 VAL A N 1
ATOM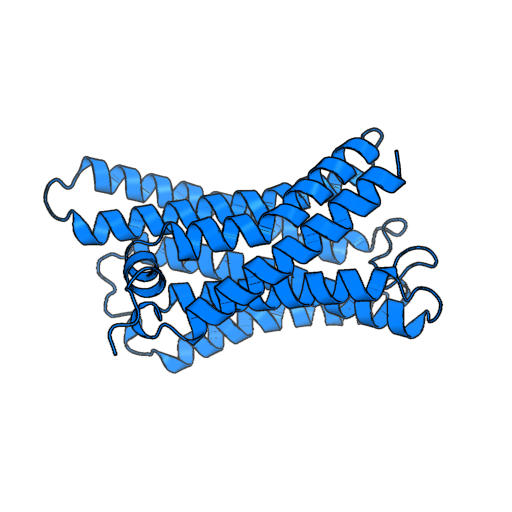 806 C CA . VAL A 1 102 ? -23.780 -7.467 14.494 1.00 50.41 102 VAL A CA 1
ATOM 807 C C . VAL A 1 102 ? -22.529 -7.962 15.219 1.00 50.41 102 VAL A C 1
ATOM 809 O O . VAL A 1 102 ? -21.507 -8.289 14.638 1.00 50.41 102 VAL A O 1
ATOM 812 N N . VAL A 1 103 ? -22.665 -8.123 16.536 1.00 46.91 103 VAL A N 1
ATOM 813 C CA . VAL A 1 103 ? -21.821 -9.042 17.320 1.00 46.91 103 VAL A CA 1
ATOM 814 C C . VAL A 1 103 ? -22.000 -10.492 16.815 1.00 46.91 103 VAL A C 1
ATOM 816 O O . VAL A 1 103 ? -21.160 -11.344 17.071 1.00 46.91 103 VAL A O 1
ATOM 819 N N . ASN A 1 104 ? -23.024 -10.756 15.984 1.00 42.81 104 ASN A N 1
ATOM 820 C CA . ASN A 1 104 ? -23.339 -12.078 15.439 1.00 42.81 104 ASN A CA 1
ATOM 821 C C . ASN A 1 104 ? -22.952 -12.339 13.958 1.00 42.81 104 ASN A C 1
ATOM 823 O O . ASN A 1 104 ? -23.219 -13.423 13.451 1.00 42.81 104 ASN A O 1
ATOM 827 N N . TYR A 1 105 ? -22.270 -11.428 13.241 1.00 48.03 105 TYR A N 1
ATOM 828 C CA . TYR A 1 105 ? -21.601 -11.796 11.961 1.00 48.03 105 TYR A CA 1
ATOM 829 C C . TYR A 1 105 ? -20.321 -12.601 12.201 1.00 48.03 105 TYR A C 1
ATOM 831 O O . TYR A 1 105 ? -19.868 -13.330 11.314 1.00 48.03 105 TYR A O 1
ATOM 839 N N . PHE A 1 106 ? -19.798 -12.488 13.425 1.00 50.34 106 PHE A N 1
ATOM 840 C CA . PHE A 1 106 ? -18.561 -13.058 13.945 1.00 50.34 106 PHE A CA 1
ATOM 841 C C . PHE A 1 106 ? -18.659 -14.542 14.349 1.00 50.34 106 PHE A C 1
ATOM 843 O O . PHE A 1 106 ? -17.647 -15.123 14.732 1.00 50.34 106 PHE A O 1
ATOM 850 N N . SER A 1 107 ? -19.837 -15.173 14.244 1.00 48.03 107 SER A N 1
ATOM 851 C CA . SER A 1 107 ? -20.053 -16.561 14.692 1.00 48.03 107 SER A CA 1
ATOM 852 C C . SER A 1 107 ? -19.518 -17.627 13.707 1.00 48.03 107 SER A C 1
ATOM 854 O O . SER A 1 107 ? -19.064 -18.687 14.123 1.00 48.03 107 SER A O 1
ATOM 856 N N . SER A 1 108 ? -19.421 -17.325 12.402 1.00 51.56 108 SER A N 1
ATOM 857 C CA . SER A 1 108 ? -18.806 -18.215 11.387 1.00 51.56 108 SER A CA 1
ATOM 858 C C . SER A 1 108 ? -17.390 -17.740 11.007 1.00 51.56 108 SER A C 1
ATOM 860 O O . SER A 1 108 ? -17.128 -17.268 9.899 1.00 51.56 108 SER A O 1
ATOM 862 N N . ARG A 1 109 ? -16.490 -17.776 11.998 1.00 53.59 109 ARG A N 1
ATOM 863 C CA . ARG A 1 109 ? -15.193 -17.069 12.041 1.00 53.59 109 ARG A CA 1
ATOM 864 C C . ARG A 1 109 ? -14.164 -17.510 10.989 1.00 53.59 109 ARG A C 1
ATOM 866 O O . ARG A 1 109 ? -13.503 -16.658 10.410 1.00 53.59 109 ARG A O 1
ATOM 873 N N . ASN A 1 110 ? -14.039 -18.807 10.710 1.00 55.41 110 ASN A N 1
ATOM 874 C CA . ASN A 1 110 ? -12.957 -19.316 9.851 1.00 55.41 110 ASN A CA 1
ATOM 875 C C . ASN A 1 110 ? -13.282 -19.269 8.352 1.00 55.41 110 ASN A C 1
ATOM 877 O O . ASN A 1 110 ? -12.434 -18.888 7.549 1.00 55.41 110 ASN A O 1
ATOM 881 N N . ILE A 1 111 ? -14.519 -19.597 7.966 1.00 54.88 111 ILE A N 1
ATOM 882 C CA . ILE A 1 111 ? -14.900 -19.685 6.548 1.00 54.88 111 ILE A CA 1
ATOM 883 C C . ILE A 1 111 ? -14.872 -18.297 5.889 1.00 54.88 111 ILE A C 1
ATOM 885 O O . ILE A 1 111 ? -14.448 -18.165 4.744 1.00 54.88 111 ILE A O 1
ATOM 889 N N . LYS A 1 112 ? -15.241 -17.234 6.616 1.00 68.12 112 LYS A N 1
ATOM 890 C CA . LYS A 1 112 ? -15.285 -15.867 6.070 1.00 68.12 112 LYS A CA 1
ATOM 891 C C . LYS A 1 112 ? -13.911 -15.198 5.953 1.00 68.12 112 LYS A C 1
ATOM 893 O O . LYS A 1 112 ? -13.695 -14.482 4.983 1.00 68.12 112 LYS A O 1
ATOM 898 N N . ILE A 1 113 ? -12.976 -15.447 6.878 1.00 69.38 113 ILE A N 1
ATOM 899 C CA . ILE A 1 113 ? -11.591 -14.945 6.753 1.00 69.38 113 ILE A CA 1
ATOM 900 C C . ILE A 1 113 ? -10.920 -15.572 5.537 1.00 69.38 113 ILE A C 1
ATOM 902 O O . ILE A 1 113 ? -10.287 -14.860 4.767 1.00 69.38 113 ILE A O 1
ATOM 906 N N . LEU A 1 114 ? -11.124 -16.873 5.313 1.00 73.44 114 LEU A N 1
ATOM 907 C CA . LEU A 1 114 ? -10.598 -17.542 4.128 1.00 73.44 114 LEU A CA 1
ATOM 908 C C . LEU A 1 114 ? -11.120 -16.897 2.836 1.00 73.44 114 LEU A C 1
ATOM 910 O O . LEU A 1 114 ? -10.333 -16.660 1.929 1.00 73.44 114 LEU A O 1
ATOM 914 N N . HIS A 1 115 ? -12.407 -16.538 2.775 1.00 78.00 115 HIS A N 1
ATOM 915 C CA . HIS A 1 115 ? -12.971 -15.819 1.625 1.00 78.00 115 HIS A CA 1
ATOM 916 C C . HIS A 1 115 ? -12.369 -14.415 1.452 1.00 78.00 115 HIS A C 1
ATOM 918 O O . HIS A 1 115 ? -12.096 -14.006 0.327 1.00 78.00 115 HIS A O 1
ATOM 924 N N . LEU A 1 116 ? -12.123 -13.683 2.543 1.00 79.00 116 LEU A N 1
ATOM 925 C CA . LEU A 1 116 ? -11.477 -12.366 2.486 1.00 79.00 116 LEU A CA 1
ATOM 926 C C . LEU A 1 116 ? -10.012 -12.465 2.050 1.00 79.00 116 LEU A C 1
ATOM 928 O O . LEU A 1 116 ? -9.580 -11.667 1.227 1.00 79.00 116 LEU A O 1
ATOM 932 N N . CYS A 1 117 ? -9.270 -13.463 2.535 1.00 78.75 117 CYS A N 1
ATOM 933 C CA . CYS A 1 117 ? -7.909 -13.752 2.083 1.00 78.75 117 CYS A CA 1
ATOM 934 C C . CYS A 1 117 ? -7.884 -14.185 0.614 1.00 78.75 117 CYS A C 1
ATOM 936 O O . CYS A 1 117 ? -7.037 -13.720 -0.147 1.00 78.75 117 CYS A O 1
ATOM 938 N N . ALA A 1 118 ? -8.831 -15.030 0.198 1.00 83.75 118 ALA A N 1
ATOM 939 C CA . ALA A 1 118 ? -8.983 -15.442 -1.192 1.00 83.75 118 ALA A CA 1
ATOM 940 C C . ALA A 1 118 ? -9.288 -14.242 -2.099 1.00 83.75 118 ALA A C 1
ATOM 942 O O . ALA A 1 118 ? -8.735 -14.152 -3.187 1.00 83.75 118 ALA A O 1
ATOM 943 N N . PHE A 1 119 ? -10.094 -13.282 -1.644 1.00 86.75 119 PHE A N 1
ATOM 944 C CA . PHE A 1 119 ? -10.342 -12.039 -2.375 1.00 86.75 119 PHE A CA 1
ATOM 945 C C . PHE A 1 119 ? -9.101 -11.131 -2.407 1.00 86.75 119 PHE A C 1
ATOM 947 O O . PHE A 1 119 ? -8.693 -10.684 -3.477 1.00 86.75 119 PHE A O 1
ATOM 954 N N . GLY A 1 120 ? -8.480 -10.894 -1.246 1.00 85.19 120 GLY A N 1
ATOM 955 C CA . GLY A 1 120 ? -7.358 -9.971 -1.067 1.00 85.19 120 GLY A CA 1
ATOM 956 C C . GLY A 1 120 ? -6.078 -10.382 -1.794 1.00 85.19 120 GLY A C 1
ATOM 957 O O . GLY A 1 120 ? -5.341 -9.509 -2.237 1.00 85.19 120 GLY A O 1
ATOM 958 N N . TYR A 1 121 ? -5.831 -11.685 -1.959 1.00 90.88 121 TYR A N 1
ATOM 959 C CA . TYR A 1 121 ? -4.684 -12.214 -2.709 1.00 90.88 121 TYR A CA 1
ATOM 960 C C . TYR A 1 121 ? -5.056 -12.777 -4.085 1.00 90.88 121 TYR A C 1
ATOM 962 O O . TYR A 1 121 ? -4.302 -12.612 -5.044 1.00 90.88 121 TYR A O 1
ATOM 970 N N . GLY A 1 122 ? -6.224 -13.408 -4.216 1.00 91.00 122 GLY A N 1
ATOM 971 C CA . GLY A 1 122 ? -6.639 -14.065 -5.454 1.00 91.00 122 GLY A CA 1
ATOM 972 C C . GLY A 1 122 ? -6.943 -13.087 -6.584 1.00 91.00 122 GLY A C 1
ATOM 973 O O . GLY A 1 122 ? -6.490 -13.314 -7.701 1.00 91.00 122 GLY A O 1
ATOM 974 N N . LEU A 1 123 ? -7.640 -11.975 -6.315 1.00 91.12 123 LEU A N 1
ATOM 975 C CA . LEU A 1 123 ? -7.926 -10.978 -7.354 1.00 91.12 123 LEU A CA 1
ATOM 976 C C . LEU A 1 123 ? -6.674 -10.265 -7.886 1.00 91.12 123 LEU A C 1
ATOM 978 O O . LEU A 1 123 ? -6.529 -10.217 -9.108 1.00 91.12 123 LEU A O 1
ATOM 982 N N . PRO A 1 124 ? -5.740 -9.765 -7.047 1.00 92.75 124 PRO A N 1
ATOM 983 C CA . PRO A 1 124 ? -4.466 -9.262 -7.555 1.00 92.75 124 PRO A CA 1
ATOM 984 C C . PRO A 1 124 ? -3.715 -10.311 -8.378 1.00 92.75 124 PRO A C 1
ATOM 986 O O . PRO A 1 124 ? -3.168 -9.988 -9.430 1.00 92.75 124 PRO A O 1
ATOM 989 N N . GLY A 1 125 ? -3.719 -11.570 -7.925 1.00 92.69 125 GLY A N 1
ATOM 990 C CA . GLY A 1 125 ? -3.093 -12.680 -8.639 1.00 92.69 125 GLY A CA 1
ATOM 991 C C . GLY A 1 125 ? -3.710 -12.881 -10.019 1.00 92.69 125 GLY A C 1
ATOM 992 O O . GLY A 1 125 ? -2.988 -12.953 -11.007 1.00 92.69 125 GLY A O 1
ATOM 993 N N . LEU A 1 126 ? -5.040 -12.879 -10.107 1.00 93.12 126 LEU A N 1
ATOM 994 C CA . LEU A 1 126 ? -5.767 -12.993 -11.367 1.00 93.12 126 LEU A CA 1
ATOM 995 C C . LEU A 1 126 ? -5.429 -11.843 -12.327 1.00 93.12 126 LEU A C 1
ATOM 997 O O . LEU A 1 126 ? -5.128 -12.097 -13.491 1.00 93.12 126 LEU A O 1
ATOM 1001 N N . VAL A 1 127 ? -5.425 -10.595 -11.847 1.00 92.00 127 VAL A N 1
ATOM 1002 C CA . VAL A 1 127 ? -5.078 -9.419 -12.667 1.00 92.00 127 VAL A CA 1
ATOM 1003 C C . VAL A 1 127 ? -3.659 -9.539 -13.223 1.00 92.00 127 VAL A C 1
ATOM 1005 O O . VAL A 1 127 ? -3.447 -9.334 -14.420 1.00 92.00 127 VAL A O 1
ATOM 1008 N N . VAL A 1 128 ? -2.688 -9.916 -12.387 1.00 91.81 128 VAL A N 1
ATOM 1009 C CA . VAL A 1 128 ? -1.291 -10.088 -12.814 1.00 91.81 128 VAL A CA 1
ATOM 1010 C C . VAL A 1 128 ? -1.143 -11.256 -13.784 1.00 91.81 128 VAL A C 1
ATOM 1012 O O . VAL A 1 128 ? -0.457 -11.108 -14.789 1.00 91.81 128 VAL A O 1
ATOM 1015 N N . MET A 1 129 ? -1.821 -12.380 -13.545 1.00 92.25 129 MET A N 1
ATOM 1016 C CA . MET A 1 129 ? -1.791 -13.542 -14.438 1.00 92.25 129 MET A CA 1
ATOM 1017 C C . MET A 1 129 ? -2.345 -13.215 -15.827 1.00 92.25 129 MET A C 1
ATOM 1019 O O . MET A 1 129 ? -1.720 -13.557 -16.832 1.00 92.25 129 MET A O 1
ATOM 1023 N N . ILE A 1 130 ? -3.481 -12.514 -15.899 1.00 92.38 130 ILE A N 1
ATOM 1024 C CA . ILE A 1 130 ? -4.053 -12.052 -17.172 1.00 92.38 130 ILE A CA 1
ATOM 1025 C C . ILE A 1 130 ? -3.069 -11.103 -17.864 1.00 92.38 130 ILE A C 1
ATOM 1027 O O . ILE A 1 130 ? -2.785 -11.255 -19.049 1.00 92.38 130 ILE A O 1
ATOM 1031 N N . SER A 1 131 ? -2.490 -10.165 -17.118 1.00 89.19 131 SER A N 1
ATOM 1032 C CA . SER A 1 131 ? -1.567 -9.163 -17.664 1.00 89.19 131 SER A CA 1
ATOM 1033 C C . SER A 1 131 ? -0.274 -9.779 -18.203 1.00 89.19 131 SER A C 1
ATOM 1035 O O . SER A 1 131 ? 0.170 -9.415 -19.290 1.00 89.19 131 SER A O 1
ATOM 1037 N N . ALA A 1 132 ? 0.287 -10.758 -17.491 1.00 88.00 132 ALA A N 1
ATOM 1038 C CA . ALA A 1 132 ? 1.442 -11.540 -17.925 1.00 88.00 132 ALA A CA 1
ATOM 1039 C C . ALA A 1 132 ? 1.141 -12.420 -19.142 1.00 88.00 132 ALA A C 1
ATOM 1041 O O . ALA A 1 132 ? 2.011 -12.590 -19.990 1.00 88.00 132 ALA A O 1
ATOM 1042 N N . SER A 1 133 ? -0.086 -12.931 -19.262 1.00 88.38 133 SER A N 1
ATOM 1043 C CA . SER A 1 133 ? -0.501 -13.741 -20.413 1.00 88.38 133 SER A CA 1
ATOM 1044 C C . SER A 1 133 ? -0.706 -12.899 -21.675 1.00 88.38 133 SER A C 1
ATOM 1046 O O . SER A 1 133 ? -0.379 -13.344 -22.770 1.00 88.38 133 SER A O 1
ATOM 1048 N N . VAL A 1 134 ? -1.240 -11.681 -21.533 1.00 88.50 134 VAL A N 1
ATOM 1049 C CA . VAL A 1 134 ? -1.527 -10.786 -22.666 1.00 88.50 134 VAL A CA 1
ATOM 1050 C C . VAL A 1 134 ? -0.266 -10.082 -23.170 1.00 88.50 134 VAL A C 1
ATOM 1052 O O . VAL A 1 134 ? -0.081 -9.957 -24.377 1.00 88.50 134 VAL A O 1
ATOM 1055 N N . GLN A 1 135 ? 0.593 -9.597 -22.268 1.00 86.12 135 GLN A N 1
ATOM 1056 C CA . GLN A 1 135 ? 1.787 -8.835 -22.638 1.00 86.12 135 GLN A CA 1
ATOM 1057 C C . GLN A 1 135 ? 2.961 -9.145 -21.687 1.00 86.12 135 GLN A C 1
ATOM 1059 O O . GLN A 1 135 ? 3.308 -8.324 -20.833 1.00 86.12 135 GLN A O 1
ATOM 1064 N N . PRO A 1 136 ? 3.621 -10.310 -21.836 1.00 80.62 136 PRO A N 1
ATOM 1065 C CA . PRO A 1 136 ? 4.749 -10.698 -20.982 1.00 80.62 136 PRO A CA 1
ATOM 1066 C C . PRO A 1 136 ? 5.955 -9.759 -21.140 1.00 80.62 136 PRO A C 1
ATOM 1068 O O . PRO A 1 136 ? 6.667 -9.493 -20.177 1.00 80.62 136 PRO A O 1
ATOM 1071 N N . GLN A 1 137 ? 6.132 -9.179 -22.333 1.00 80.31 137 GLN A N 1
ATOM 1072 C CA . GLN A 1 137 ? 7.182 -8.201 -22.660 1.00 80.31 137 GLN A CA 1
ATOM 1073 C C . GLN A 1 137 ? 6.997 -6.852 -21.932 1.00 80.31 137 GLN A C 1
ATOM 1075 O O . GLN A 1 137 ? 7.856 -5.977 -22.003 1.00 80.31 137 GLN A O 1
ATOM 1080 N N . GLY A 1 138 ? 5.858 -6.641 -21.260 1.00 78.88 138 GLY A N 1
ATOM 1081 C CA . GLY A 1 138 ? 5.567 -5.422 -20.503 1.00 78.88 138 GLY A CA 1
ATOM 1082 C C . GLY A 1 138 ? 6.240 -5.355 -19.126 1.00 78.88 138 GLY A C 1
ATOM 1083 O O . GLY A 1 138 ? 6.236 -4.288 -18.504 1.00 78.88 138 GLY A O 1
ATOM 1084 N N . TYR A 1 139 ? 6.808 -6.467 -18.646 1.00 82.62 139 TYR A N 1
ATOM 1085 C CA . TYR A 1 139 ? 7.458 -6.568 -17.339 1.00 82.62 139 TYR A CA 1
ATOM 1086 C C . TYR A 1 139 ? 8.971 -6.355 -17.439 1.00 82.62 139 TYR A C 1
ATOM 1088 O O . TYR A 1 139 ? 9.683 -7.169 -18.020 1.00 82.62 139 TYR A O 1
ATOM 1096 N N . GLY A 1 140 ? 9.465 -5.296 -16.794 1.00 73.94 140 GLY A N 1
ATOM 1097 C CA . GLY A 1 140 ? 10.876 -4.918 -16.818 1.00 73.94 140 GLY A CA 1
ATOM 1098 C C . GLY A 1 140 ? 11.216 -4.009 -18.002 1.00 73.94 140 GLY A C 1
ATOM 1099 O O . GLY A 1 140 ? 10.611 -4.065 -19.068 1.00 73.94 140 GLY A O 1
ATOM 1100 N N . THR A 1 141 ? 12.180 -3.115 -17.806 1.00 71.25 141 THR A N 1
ATOM 1101 C CA . THR A 1 141 ? 12.754 -2.250 -18.846 1.00 71.25 141 THR A CA 1
ATOM 1102 C C . THR A 1 141 ? 14.276 -2.260 -18.699 1.00 71.25 141 THR A C 1
ATOM 1104 O O . THR A 1 141 ? 14.780 -2.441 -17.596 1.00 71.25 141 THR A O 1
ATOM 1107 N N . HIS A 1 142 ? 15.022 -2.009 -19.780 1.00 66.81 142 HIS A N 1
ATOM 1108 C CA . HIS A 1 142 ? 16.497 -1.985 -19.770 1.00 66.81 142 HIS A CA 1
ATOM 1109 C C . HIS A 1 142 ? 17.122 -1.088 -18.687 1.00 66.81 142 HIS A C 1
ATOM 1111 O O . HIS A 1 142 ? 18.226 -1.363 -18.236 1.00 66.81 142 HIS A O 1
ATOM 1117 N N . ASN A 1 143 ? 16.412 -0.039 -18.259 1.00 64.50 143 ASN A N 1
ATOM 1118 C CA . ASN A 1 143 ? 16.926 0.934 -17.295 1.00 64.50 143 ASN A CA 1
ATOM 1119 C C . ASN A 1 143 ? 16.339 0.760 -15.883 1.00 64.50 143 ASN A C 1
ATOM 1121 O O . ASN A 1 143 ? 16.879 1.324 -14.938 1.00 64.50 143 ASN A O 1
ATOM 1125 N N . LEU A 1 144 ? 15.213 0.048 -15.734 1.00 67.31 144 LEU A N 1
ATOM 1126 C CA . LEU A 1 144 ? 14.432 -0.037 -14.492 1.00 67.31 144 LEU A CA 1
ATOM 1127 C C . LEU A 1 144 ? 13.670 -1.368 -14.419 1.00 67.31 144 LEU A C 1
ATOM 1129 O O . LEU A 1 144 ? 12.932 -1.717 -15.343 1.00 67.31 144 LEU A O 1
ATOM 1133 N N . CYS A 1 145 ? 13.752 -2.059 -13.279 1.00 76.56 145 CYS A N 1
ATOM 1134 C CA . CYS A 1 145 ? 12.990 -3.285 -13.012 1.00 76.56 145 CYS A CA 1
ATOM 1135 C C . CYS A 1 145 ? 11.552 -3.008 -12.572 1.00 76.56 145 CYS A C 1
ATOM 1137 O O . CYS A 1 145 ? 11.125 -3.354 -11.472 1.00 76.56 145 CYS A O 1
ATOM 1139 N N . TRP A 1 146 ? 10.803 -2.361 -13.467 1.00 78.62 146 TRP A N 1
ATOM 1140 C CA . TRP A 1 146 ? 9.400 -2.005 -13.290 1.00 78.62 146 TRP A CA 1
ATOM 1141 C C . TRP A 1 146 ? 8.585 -2.208 -14.581 1.00 78.62 146 TRP A C 1
ATOM 1143 O O . TRP A 1 146 ? 9.137 -2.522 -15.637 1.00 78.62 146 TRP A O 1
ATOM 1153 N N . LEU A 1 147 ? 7.258 -2.054 -14.493 1.00 76.50 147 LEU A N 1
ATOM 1154 C CA . LEU A 1 147 ? 6.342 -2.069 -15.636 1.00 76.50 147 LEU A CA 1
ATOM 1155 C C . LEU A 1 147 ? 6.705 -0.990 -16.664 1.00 76.50 147 LEU A C 1
ATOM 1157 O O . LEU A 1 147 ? 6.990 0.157 -16.312 1.00 76.50 147 LEU A O 1
ATOM 1161 N N . ASN A 1 148 ? 6.608 -1.343 -17.943 1.00 77.00 148 ASN A N 1
ATOM 1162 C CA . ASN A 1 148 ? 6.849 -0.408 -19.034 1.00 77.00 148 ASN A CA 1
ATOM 1163 C C . ASN A 1 148 ? 5.771 0.698 -19.075 1.00 77.00 148 ASN A C 1
ATOM 1165 O O . ASN A 1 148 ? 4.580 0.436 -19.262 1.00 77.00 148 ASN A O 1
ATOM 1169 N N . THR A 1 149 ? 6.194 1.954 -18.923 1.00 68.94 149 THR A N 1
ATOM 1170 C CA . THR A 1 149 ? 5.316 3.135 -18.942 1.00 68.94 149 THR A CA 1
ATOM 1171 C C . THR A 1 149 ? 5.025 3.657 -20.350 1.00 68.94 149 THR A C 1
ATOM 1173 O O . THR A 1 149 ? 4.048 4.378 -20.535 1.00 68.94 149 THR A O 1
ATOM 1176 N N . LYS A 1 150 ? 5.822 3.279 -21.360 1.00 67.75 150 LYS A N 1
ATOM 1177 C CA . LYS A 1 150 ? 5.715 3.809 -22.732 1.00 67.75 150 LYS A CA 1
ATOM 1178 C C . LYS A 1 150 ? 4.612 3.150 -23.557 1.00 67.75 150 LYS A C 1
ATOM 1180 O O . LYS A 1 150 ? 4.045 3.788 -24.433 1.00 67.75 150 LYS A O 1
ATOM 1185 N N . THR A 1 151 ? 4.307 1.883 -23.290 1.00 68.06 151 THR A N 1
ATOM 1186 C CA . THR A 1 151 ? 3.365 1.076 -24.088 1.00 68.06 151 THR A CA 1
ATOM 1187 C C . THR A 1 151 ? 1.948 1.048 -23.510 1.00 68.06 151 THR A C 1
ATOM 1189 O O . THR A 1 151 ? 1.136 0.217 -23.905 1.00 68.06 151 THR A O 1
ATOM 1192 N N . GLY A 1 152 ? 1.640 1.913 -22.535 1.00 73.44 152 GLY A N 1
ATOM 1193 C CA . GLY A 1 152 ? 0.345 1.922 -21.846 1.00 73.44 152 GLY A CA 1
ATOM 1194 C C . GLY A 1 152 ? 0.121 0.728 -20.909 1.00 73.44 152 GLY A C 1
ATOM 1195 O O . GLY A 1 152 ? -0.881 0.704 -20.203 1.00 73.44 152 GLY A O 1
ATOM 1196 N N . PHE A 1 153 ? 1.062 -0.221 -20.828 1.00 83.12 153 PHE A N 1
ATOM 1197 C CA . PHE A 1 153 ? 0.965 -1.404 -19.969 1.00 83.12 153 PHE A CA 1
ATOM 1198 C C . PHE A 1 153 ? 0.818 -1.051 -18.481 1.00 83.12 153 PHE A C 1
ATOM 1200 O O . PHE A 1 153 ? 0.157 -1.765 -17.734 1.00 83.12 153 PHE A O 1
ATOM 1207 N N . ILE A 1 154 ? 1.325 0.114 -18.064 1.00 81.12 154 ILE A N 1
ATOM 1208 C CA . ILE A 1 154 ? 1.111 0.666 -16.721 1.00 81.12 154 ILE A CA 1
ATOM 1209 C C . ILE A 1 154 ? -0.378 0.782 -16.329 1.00 81.12 154 ILE A C 1
ATOM 1211 O O . ILE A 1 154 ? -0.696 0.693 -15.145 1.00 81.12 154 ILE A O 1
ATOM 1215 N N . TRP A 1 155 ? -1.305 0.909 -17.290 1.00 84.31 155 TRP A N 1
ATOM 1216 C CA . TRP A 1 155 ? -2.751 0.951 -17.027 1.00 84.31 155 TRP A CA 1
ATOM 1217 C C . TRP A 1 155 ? -3.325 -0.361 -16.493 1.00 84.31 155 TRP A C 1
ATOM 1219 O O . TRP A 1 155 ? -4.338 -0.319 -15.796 1.00 84.31 155 TRP A O 1
ATOM 1229 N N . SER A 1 156 ? -2.670 -1.498 -16.750 1.00 86.38 156 SER A N 1
ATOM 1230 C CA . SER A 1 156 ? -3.038 -2.782 -16.139 1.00 86.38 156 SER A CA 1
ATOM 1231 C C . SER A 1 156 ? -2.948 -2.722 -14.607 1.00 86.38 156 SER A C 1
ATOM 1233 O O . SER A 1 156 ? -3.809 -3.259 -13.915 1.00 86.38 156 SER A O 1
ATOM 1235 N N . PHE A 1 157 ? -1.967 -1.990 -14.078 1.00 85.44 157 PHE A N 1
ATOM 1236 C CA . PHE A 1 157 ? -1.850 -1.724 -12.648 1.00 85.44 157 PHE A CA 1
ATOM 1237 C C . PHE A 1 157 ? -2.695 -0.517 -12.228 1.00 85.44 157 PHE A C 1
ATOM 1239 O O . PHE A 1 157 ? -3.439 -0.562 -11.247 1.00 85.44 157 PHE A O 1
ATOM 1246 N N . LEU A 1 158 ? -2.595 0.579 -12.982 1.00 84.12 158 LEU A N 1
ATOM 1247 C CA . LEU A 1 158 ? -3.150 1.855 -12.561 1.00 84.12 158 LEU A CA 1
ATOM 1248 C C . LEU A 1 158 ? -4.683 1.891 -12.578 1.00 84.12 158 LEU A C 1
ATOM 1250 O O . LEU A 1 158 ? -5.288 2.484 -11.688 1.00 84.12 158 LEU A O 1
ATOM 1254 N N . GLY A 1 159 ? -5.318 1.245 -13.558 1.00 87.81 159 GLY A N 1
ATOM 1255 C CA . GLY A 1 159 ? -6.776 1.166 -13.657 1.00 87.81 159 GLY A CA 1
ATOM 1256 C C . GLY A 1 159 ? -7.415 0.573 -12.393 1.00 87.81 159 GLY A C 1
ATOM 1257 O O . GLY A 1 159 ? -8.228 1.254 -11.758 1.00 87.81 159 GLY A O 1
ATOM 1258 N N . PRO A 1 160 ? -7.019 -0.645 -11.969 1.00 90.44 160 PRO A N 1
ATOM 1259 C CA . PRO A 1 160 ? -7.470 -1.239 -10.711 1.00 90.44 160 PRO A CA 1
ATOM 1260 C C . PRO A 1 160 ? -7.205 -0.359 -9.485 1.00 90.44 160 PRO A C 1
ATOM 1262 O O . PRO A 1 160 ? -8.089 -0.202 -8.643 1.00 90.44 160 PRO A O 1
ATOM 1265 N N . VAL A 1 161 ? -6.023 0.257 -9.391 1.00 88.00 161 VAL A N 1
ATOM 1266 C CA . VAL A 1 161 ? -5.662 1.134 -8.265 1.00 88.00 161 VAL A CA 1
ATOM 1267 C C . VAL A 1 161 ? -6.587 2.349 -8.182 1.00 88.00 161 VAL A C 1
ATOM 1269 O O . VAL A 1 161 ? -7.143 2.621 -7.118 1.00 88.00 161 VAL A O 1
ATOM 1272 N N . CYS A 1 162 ? -6.820 3.045 -9.296 1.00 87.88 162 CYS A N 1
ATOM 1273 C CA . CYS A 1 162 ? -7.734 4.186 -9.352 1.00 87.88 162 CYS A CA 1
ATOM 1274 C C . CYS A 1 162 ? -9.163 3.792 -8.954 1.00 87.88 162 CYS A C 1
ATOM 1276 O O . CYS A 1 162 ? -9.801 4.495 -8.169 1.00 87.88 162 CYS A O 1
ATOM 1278 N N . MET A 1 163 ? -9.652 2.647 -9.441 1.00 90.75 163 MET A N 1
ATOM 1279 C CA . MET A 1 163 ? -10.973 2.128 -9.077 1.00 90.75 163 MET A CA 1
ATOM 1280 C C . MET A 1 163 ? -11.079 1.850 -7.571 1.00 90.75 163 MET A C 1
ATOM 1282 O O . MET A 1 163 ? -12.055 2.253 -6.936 1.00 90.75 163 MET A O 1
ATOM 1286 N N . ILE A 1 164 ? -10.066 1.211 -6.979 1.00 90.56 164 ILE A N 1
ATOM 1287 C CA . ILE A 1 164 ? -10.029 0.904 -5.544 1.00 90.56 164 ILE A CA 1
ATOM 1288 C C . ILE A 1 164 ? -10.005 2.183 -4.702 1.00 90.56 164 ILE A C 1
ATOM 1290 O O . ILE A 1 164 ? -10.762 2.289 -3.736 1.00 90.56 164 ILE A O 1
ATOM 1294 N N . ILE A 1 165 ? -9.177 3.167 -5.068 1.00 87.69 165 ILE A N 1
ATOM 1295 C CA . ILE A 1 165 ? -9.098 4.450 -4.356 1.00 87.69 165 ILE A CA 1
ATOM 1296 C C . ILE A 1 165 ? -10.463 5.145 -4.367 1.00 87.69 165 ILE A C 1
ATOM 1298 O O . ILE A 1 165 ? -10.937 5.559 -3.310 1.00 87.69 165 ILE A O 1
ATOM 1302 N N . MET A 1 166 ? -11.133 5.197 -5.522 1.00 89.12 166 MET A N 1
ATOM 1303 C CA . MET A 1 166 ? -12.473 5.780 -5.645 1.00 89.12 166 MET A CA 1
ATOM 1304 C C . MET A 1 166 ? -13.491 5.090 -4.727 1.00 89.12 166 MET A C 1
ATOM 1306 O O . MET A 1 166 ? -14.209 5.764 -3.985 1.00 89.12 166 MET A O 1
ATOM 1310 N N . ILE A 1 167 ? -13.530 3.753 -4.724 1.00 90.69 167 ILE A N 1
ATOM 1311 C CA . ILE A 1 167 ? -14.436 2.981 -3.859 1.00 90.69 167 ILE A CA 1
ATOM 1312 C C . ILE A 1 167 ? -14.135 3.254 -2.378 1.00 90.69 167 ILE A C 1
ATOM 1314 O O . ILE A 1 167 ? -15.053 3.521 -1.598 1.00 90.69 167 ILE A O 1
ATOM 1318 N N . ASN A 1 168 ? -12.859 3.257 -1.988 1.00 89.12 168 ASN A N 1
ATOM 1319 C CA . ASN A 1 168 ? -12.440 3.517 -0.612 1.00 89.12 168 ASN A CA 1
ATOM 1320 C C . ASN A 1 168 ? -12.819 4.923 -0.142 1.00 89.12 168 ASN A C 1
ATOM 1322 O O . ASN A 1 168 ? -13.317 5.075 0.974 1.00 89.12 168 ASN A O 1
ATOM 1326 N N . SER A 1 169 ? -12.647 5.944 -0.982 1.00 86.69 169 SER A N 1
ATOM 1327 C CA . SER A 1 169 ? -13.050 7.317 -0.665 1.00 86.69 169 SER A CA 1
ATOM 1328 C C . SER A 1 169 ? -14.558 7.437 -0.423 1.00 86.69 169 SER A C 1
ATOM 1330 O O . SER A 1 169 ? -14.971 8.119 0.521 1.00 86.69 169 SER A O 1
ATOM 1332 N N . VAL A 1 170 ? -15.385 6.737 -1.210 1.00 90.00 170 VAL A N 1
ATOM 1333 C CA . VAL A 1 170 ? -16.846 6.704 -1.023 1.00 90.00 170 VAL A CA 1
ATOM 1334 C C . VAL A 1 170 ? -17.214 6.003 0.287 1.00 90.00 170 VAL A C 1
ATOM 1336 O O . VAL A 1 170 ? -17.942 6.573 1.105 1.00 90.00 170 VAL A O 1
ATOM 1339 N N . LEU A 1 171 ? -16.676 4.803 0.532 1.00 86.94 171 LEU A N 1
ATOM 1340 C CA . LEU A 1 171 ? -16.937 4.033 1.756 1.00 86.94 171 LEU A CA 1
ATOM 1341 C C . LEU A 1 171 ? -16.509 4.791 3.015 1.00 86.94 171 LEU A C 1
ATOM 1343 O O . LEU A 1 171 ? -17.224 4.792 4.022 1.00 86.94 171 LEU A O 1
ATOM 1347 N N . LEU A 1 172 ? -15.362 5.465 2.963 1.00 83.50 172 LEU A N 1
ATOM 1348 C CA . LEU A 1 172 ? -14.836 6.226 4.085 1.00 83.50 172 LEU A CA 1
ATOM 1349 C C . LEU A 1 172 ? -15.676 7.472 4.370 1.00 83.50 172 LEU A C 1
ATOM 1351 O O . LEU A 1 172 ? -16.028 7.714 5.524 1.00 83.50 172 LEU A O 1
ATOM 1355 N N . THR A 1 173 ? -16.044 8.229 3.333 1.00 84.75 173 THR A N 1
ATOM 1356 C CA . THR A 1 173 ? -16.913 9.409 3.470 1.00 84.75 173 THR A CA 1
ATOM 1357 C C . THR A 1 173 ? -18.258 9.025 4.073 1.00 84.75 173 THR A C 1
ATOM 1359 O O . THR A 1 173 ? -18.722 9.668 5.017 1.00 84.75 173 THR A O 1
ATOM 1362 N N . TRP A 1 174 ? -18.849 7.924 3.603 1.00 86.44 174 TRP A N 1
ATOM 1363 C CA . TRP A 1 174 ? -20.078 7.389 4.179 1.00 86.44 174 TRP A CA 1
ATOM 1364 C C . TRP A 1 174 ? -19.873 7.002 5.645 1.00 86.44 174 TRP A C 1
ATOM 1366 O O . TRP A 1 174 ? -20.643 7.409 6.518 1.00 86.44 174 TRP A O 1
ATOM 1376 N N . THR A 1 175 ? -18.818 6.246 5.950 1.00 82.50 175 THR A N 1
ATOM 1377 C CA . THR A 1 175 ? -18.538 5.811 7.322 1.00 82.50 175 THR A CA 1
ATOM 1378 C C . THR A 1 175 ? -18.384 7.001 8.268 1.00 82.50 175 THR A C 1
ATOM 1380 O O . THR A 1 175 ? -18.960 7.002 9.355 1.00 82.50 175 THR A O 1
ATOM 1383 N N . LEU A 1 176 ? -17.678 8.046 7.833 1.00 81.44 176 LEU A N 1
ATOM 1384 C CA . LEU A 1 176 ? -17.518 9.293 8.575 1.00 81.44 176 LEU A CA 1
ATOM 1385 C C . LEU A 1 176 ? -18.841 10.024 8.778 1.00 81.44 176 LEU A C 1
ATOM 1387 O O . LEU A 1 176 ? -19.089 10.506 9.882 1.00 81.44 176 LEU A O 1
ATOM 1391 N N . TRP A 1 177 ? -19.697 10.083 7.757 1.00 83.50 177 TRP A N 1
ATOM 1392 C CA . TRP A 1 177 ? -21.036 10.652 7.884 1.00 83.50 177 TRP A CA 1
ATOM 1393 C C . TRP A 1 177 ? -21.829 9.925 8.971 1.00 83.50 177 TRP A C 1
ATOM 1395 O O . TRP A 1 177 ? -22.326 10.555 9.902 1.00 83.50 177 TRP A O 1
ATOM 1405 N N . VAL A 1 178 ? -21.926 8.596 8.893 1.00 80.06 178 VAL A N 1
ATOM 1406 C CA . VAL A 1 178 ? -22.684 7.788 9.864 1.00 80.06 178 VAL A CA 1
ATOM 1407 C C . VAL A 1 178 ? -22.095 7.920 11.266 1.00 80.06 178 VAL A C 1
ATOM 1409 O O . VAL A 1 178 ? -22.839 8.051 12.237 1.00 80.06 178 VAL A O 1
ATOM 1412 N N . LEU A 1 179 ? -20.766 7.928 11.386 1.00 74.88 179 LEU A N 1
ATOM 1413 C CA . LEU A 1 179 ? -20.082 8.110 12.661 1.00 74.88 179 LEU A CA 1
ATOM 1414 C C . LEU A 1 179 ? -20.372 9.491 13.267 1.00 74.88 179 LEU A C 1
ATOM 1416 O O . LEU A 1 179 ? -20.639 9.573 14.464 1.00 74.88 179 LEU A O 1
ATOM 1420 N N . ARG A 1 180 ? -20.374 10.558 12.455 1.00 76.06 180 ARG A N 1
ATOM 1421 C CA . ARG A 1 180 ? -20.750 11.917 12.884 1.00 76.06 180 ARG A CA 1
ATOM 1422 C C . ARG A 1 180 ? -22.194 11.975 13.376 1.00 76.06 180 ARG A C 1
ATOM 1424 O O . ARG A 1 180 ? -22.434 12.510 14.450 1.00 76.06 180 ARG A O 1
ATOM 1431 N N . GLN A 1 181 ? -23.130 11.370 12.646 1.00 74.38 181 GLN A N 1
ATOM 1432 C CA . GLN A 1 181 ? -24.539 11.318 13.051 1.00 74.38 181 GLN A CA 1
ATOM 1433 C C . GLN A 1 181 ? -24.716 10.598 14.397 1.00 74.38 181 GLN A C 1
ATOM 1435 O O . GLN A 1 181 ? -25.380 11.107 15.296 1.00 74.38 181 GLN A O 1
ATOM 1440 N N . LYS A 1 182 ? -24.045 9.452 14.584 1.00 70.12 182 LYS A N 1
ATOM 1441 C CA . LYS A 1 182 ? -24.076 8.711 15.855 1.00 70.12 182 LYS A CA 1
ATOM 1442 C C . LYS A 1 182 ? -23.448 9.498 17.009 1.00 70.12 182 LYS A C 1
ATOM 1444 O O . LYS A 1 182 ? -23.993 9.484 18.110 1.00 70.12 182 LYS A O 1
ATOM 1449 N N . LEU A 1 183 ? -22.352 10.215 16.752 1.00 66.81 183 LEU A N 1
ATOM 1450 C CA . LEU A 1 183 ? -21.676 11.085 17.722 1.00 66.81 183 LEU A CA 1
ATOM 1451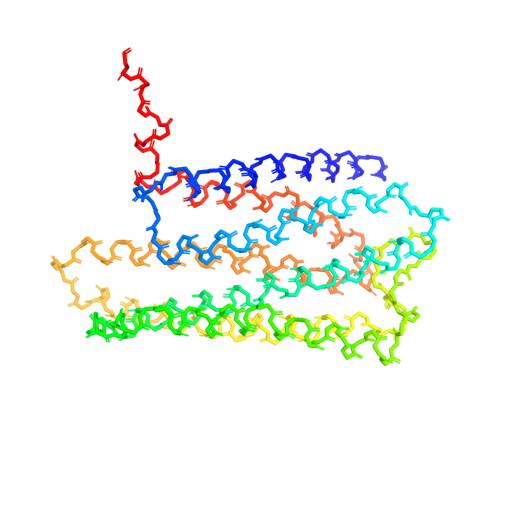 C C . LEU A 1 183 ? -22.564 12.225 18.224 1.00 66.81 183 LEU A C 1
ATOM 1453 O O . LEU A 1 183 ? -22.555 12.513 19.415 1.00 66.81 183 LEU A O 1
ATOM 1457 N N . CYS A 1 184 ? -23.339 12.849 17.338 1.00 65.38 184 CYS A N 1
ATOM 1458 C CA . CYS A 1 184 ? -24.281 13.899 17.718 1.00 65.38 184 CYS A CA 1
ATOM 1459 C C . CYS A 1 184 ? -25.451 13.372 18.571 1.00 65.38 184 CYS A C 1
ATOM 1461 O O . CYS A 1 184 ? -26.102 14.160 19.247 1.00 65.38 184 CYS A O 1
ATOM 1463 N N . SER A 1 185 ? -25.709 12.057 18.555 1.00 64.62 185 SER A N 1
ATOM 1464 C CA . SER A 1 185 ? -26.876 11.437 19.202 1.00 64.62 185 SER A CA 1
ATOM 1465 C C . SER A 1 185 ? -26.606 10.704 20.528 1.00 64.62 185 SER A C 1
ATOM 1467 O O . SER A 1 185 ? -27.559 10.388 21.233 1.00 64.62 185 SER A O 1
ATOM 1469 N N . VAL A 1 186 ? -25.349 10.403 20.888 1.00 60.78 186 VAL A N 1
ATOM 1470 C CA . VAL A 1 186 ? -25.022 9.513 22.026 1.00 60.78 186 VAL A CA 1
ATOM 1471 C C . VAL A 1 186 ? -24.062 10.183 23.012 1.00 60.78 186 VAL A C 1
ATOM 1473 O O . VAL A 1 186 ? -22.907 10.439 22.679 1.00 60.78 186 VAL A O 1
ATOM 1476 N N . SER A 1 187 ? -24.518 10.399 24.252 1.00 54.22 187 SER A N 1
ATOM 1477 C CA . SER A 1 187 ? -23.746 11.033 25.334 1.00 54.22 187 SER A CA 1
ATOM 1478 C C . SER A 1 187 ? -23.129 10.071 26.370 1.00 54.22 187 SER A C 1
ATOM 1480 O O . SER A 1 187 ? -22.401 10.547 27.236 1.00 54.22 187 SER A O 1
ATOM 1482 N N . SER A 1 188 ? -23.338 8.742 26.305 1.00 51.50 188 SER A N 1
ATOM 1483 C CA . SER A 1 188 ? -22.931 7.837 27.410 1.00 51.50 188 SER A CA 1
ATOM 1484 C C . SER A 1 188 ? -22.104 6.578 27.070 1.00 51.50 188 SER A C 1
ATOM 1486 O O . SER A 1 188 ? -21.500 6.017 27.981 1.00 51.50 188 SER A O 1
ATOM 1488 N N . GLU A 1 189 ? -21.955 6.141 25.810 1.00 55.69 189 GLU A N 1
ATOM 1489 C CA . GLU A 1 189 ? -21.177 4.920 25.464 1.00 55.69 189 GLU A CA 1
ATOM 1490 C C . GLU A 1 189 ? -19.752 5.248 24.948 1.00 55.69 189 GLU A C 1
ATOM 1492 O O . GLU A 1 189 ? -19.369 4.987 23.807 1.00 55.69 189 GLU A O 1
ATOM 1497 N N . VAL A 1 190 ? -18.950 5.893 25.802 1.00 57.59 190 VAL A N 1
ATOM 1498 C CA . VAL A 1 190 ? -17.720 6.621 25.421 1.00 57.59 190 VAL A CA 1
ATOM 1499 C C . VAL A 1 190 ? -16.547 5.719 24.983 1.00 57.59 190 VAL A C 1
ATOM 1501 O O . VAL A 1 190 ? -15.689 6.169 24.223 1.00 57.59 190 VAL A O 1
ATOM 1504 N N . SER A 1 191 ? -16.472 4.458 25.424 1.00 56.09 191 SER A N 1
ATOM 1505 C CA . SER A 1 191 ? -15.306 3.583 25.179 1.00 56.09 191 SER A CA 1
ATOM 1506 C C . SER A 1 191 ? -15.284 2.965 23.773 1.00 56.09 191 SER A C 1
ATOM 1508 O O . SER A 1 191 ? -14.365 3.246 23.005 1.00 56.09 191 SER A O 1
ATOM 1510 N N . LYS A 1 192 ? -16.325 2.219 23.373 1.00 58.66 192 LYS A N 1
ATOM 1511 C CA . LYS A 1 192 ? -16.427 1.605 22.026 1.00 58.66 192 LYS A CA 1
ATOM 1512 C C . LYS A 1 192 ? -16.391 2.638 20.895 1.00 58.66 192 LYS A C 1
ATOM 1514 O O . LYS A 1 192 ? -15.902 2.377 19.793 1.00 58.66 192 LYS A O 1
ATOM 1519 N N . LEU A 1 193 ? -16.910 3.830 21.173 1.00 62.19 193 LEU A N 1
ATOM 1520 C CA . LEU A 1 193 ? -16.990 4.919 20.213 1.00 62.19 193 LEU A CA 1
ATOM 1521 C C . LEU A 1 193 ? -15.619 5.596 20.010 1.00 62.19 193 LEU A C 1
ATOM 1523 O O . LEU A 1 193 ? -15.263 5.940 18.881 1.00 62.19 193 LEU A O 1
ATOM 1527 N N . LYS A 1 194 ? -14.797 5.703 21.067 1.00 63.44 194 LYS A N 1
ATOM 1528 C CA . LYS A 1 194 ? -13.394 6.148 20.970 1.00 63.44 194 LYS A CA 1
ATOM 1529 C C . LYS A 1 194 ? -12.538 5.186 20.142 1.00 63.44 194 LYS A C 1
ATOM 1531 O O . LYS A 1 194 ? -11.809 5.655 19.268 1.00 63.44 194 LYS A O 1
ATOM 1536 N N . ASP A 1 195 ? -12.684 3.878 20.340 1.00 65.12 195 ASP A N 1
ATOM 1537 C CA . ASP A 1 195 ? -11.936 2.870 19.570 1.00 65.12 195 ASP A CA 1
ATOM 1538 C C . ASP A 1 195 ? -12.303 2.900 18.078 1.00 65.12 195 ASP A C 1
ATOM 1540 O O . ASP A 1 195 ? -11.430 2.862 17.209 1.00 65.12 195 ASP A O 1
ATOM 1544 N N . THR A 1 196 ? -13.589 3.085 17.768 1.00 65.94 196 THR A N 1
ATOM 1545 C CA . THR A 1 196 ? -14.082 3.224 16.387 1.00 65.94 196 THR A CA 1
ATOM 1546 C C . THR A 1 196 ? -13.549 4.492 15.706 1.00 65.94 196 THR A C 1
ATOM 1548 O O . THR A 1 196 ? -13.169 4.460 14.532 1.00 65.94 196 THR A O 1
ATOM 1551 N N . ARG A 1 197 ? -13.466 5.621 16.427 1.00 68.81 197 ARG A N 1
ATOM 1552 C CA . ARG A 1 197 ? -12.869 6.869 15.913 1.00 68.81 197 ARG A CA 1
ATOM 1553 C C . ARG A 1 197 ? -11.385 6.712 15.619 1.00 68.81 197 ARG A C 1
ATOM 1555 O O . ARG A 1 197 ? -10.932 7.182 14.578 1.00 68.81 197 ARG A O 1
ATOM 1562 N N . LEU A 1 198 ? -10.648 6.056 16.514 1.00 69.50 198 LEU A N 1
ATOM 1563 C CA . LEU A 1 198 ? -9.229 5.783 16.316 1.00 69.50 198 LEU A CA 1
ATOM 1564 C C . LEU A 1 198 ? -9.023 4.900 15.081 1.00 69.50 198 LEU A C 1
ATOM 1566 O O . LEU A 1 198 ? -8.203 5.235 14.237 1.00 69.50 198 LEU A O 1
ATOM 1570 N N . LEU A 1 199 ? -9.805 3.829 14.928 1.00 66.75 199 LEU A N 1
ATOM 1571 C CA . LEU A 1 199 ? -9.749 2.961 13.751 1.00 66.75 199 LEU A CA 1
ATOM 1572 C C . LEU A 1 199 ? -10.083 3.716 12.453 1.00 66.75 199 LEU A C 1
ATOM 1574 O O . LEU A 1 199 ? -9.401 3.555 11.448 1.00 66.75 199 LEU A O 1
ATOM 1578 N N . THR A 1 200 ? -11.083 4.599 12.487 1.00 69.31 200 THR A N 1
ATOM 1579 C CA . THR A 1 200 ? -11.446 5.424 11.324 1.00 69.31 200 THR A CA 1
ATOM 1580 C C . THR A 1 200 ? -10.331 6.406 10.970 1.00 69.31 200 THR A C 1
ATOM 1582 O O . THR A 1 200 ? -9.984 6.537 9.803 1.00 69.31 200 THR A O 1
ATOM 1585 N N . PHE A 1 201 ? -9.715 7.059 11.959 1.00 74.62 201 PHE A N 1
ATOM 1586 C CA . PHE A 1 201 ? -8.561 7.934 11.735 1.00 74.62 201 PHE A CA 1
ATOM 1587 C C . PHE A 1 201 ? -7.378 7.177 11.114 1.00 74.62 201 PHE A C 1
ATOM 1589 O O . PHE A 1 201 ? -6.762 7.677 10.175 1.00 74.62 201 PHE A O 1
ATOM 1596 N N . LYS A 1 202 ? -7.109 5.951 11.584 1.00 70.75 202 LYS A N 1
ATOM 1597 C CA . LYS A 1 202 ? -6.089 5.060 11.009 1.00 70.75 202 LYS A CA 1
ATOM 1598 C C . LYS A 1 202 ? -6.372 4.756 9.535 1.00 70.75 202 LYS A C 1
ATOM 1600 O O . LYS A 1 202 ? -5.484 4.947 8.709 1.00 70.75 202 LYS A O 1
ATOM 1605 N N . ALA A 1 203 ? -7.612 4.400 9.194 1.00 70.38 203 ALA A N 1
ATOM 1606 C CA . ALA A 1 203 ? -8.022 4.131 7.814 1.00 70.38 203 ALA A CA 1
ATOM 1607 C C . ALA A 1 203 ? -7.914 5.373 6.902 1.00 70.38 203 ALA A C 1
ATOM 1609 O O . ALA A 1 203 ? -7.437 5.261 5.774 1.00 70.38 203 ALA A O 1
ATOM 1610 N N . ILE A 1 204 ? -8.284 6.569 7.389 1.00 73.56 204 ILE A N 1
ATOM 1611 C CA . ILE A 1 204 ? -8.090 7.840 6.657 1.00 73.56 204 ILE A CA 1
ATOM 1612 C C . ILE A 1 204 ? -6.612 8.078 6.379 1.00 73.56 204 ILE A C 1
ATOM 1614 O O . ILE A 1 204 ? -6.235 8.347 5.239 1.00 73.56 204 ILE A O 1
ATOM 1618 N N . ALA A 1 205 ? -5.778 7.973 7.414 1.00 75.56 205 ALA A N 1
ATOM 1619 C CA . ALA A 1 205 ? -4.347 8.175 7.270 1.00 75.56 205 ALA A CA 1
ATOM 1620 C C . ALA A 1 205 ? -3.760 7.178 6.265 1.00 75.56 205 ALA A C 1
ATOM 1622 O O . ALA A 1 205 ? -2.961 7.558 5.417 1.00 75.56 205 ALA A O 1
ATOM 1623 N N . GLN A 1 206 ? -4.207 5.924 6.292 1.00 69.94 206 GLN A N 1
ATOM 1624 C CA . GLN A 1 206 ? -3.717 4.892 5.389 1.00 69.94 206 GLN A CA 1
ATOM 1625 C C . GLN A 1 206 ? -4.146 5.112 3.932 1.00 69.94 206 GLN A C 1
ATOM 1627 O O . GLN A 1 206 ? -3.308 4.983 3.038 1.00 69.94 206 GLN A O 1
ATOM 1632 N N . ILE A 1 207 ? -5.401 5.504 3.678 1.00 73.62 207 ILE A N 1
ATOM 1633 C CA . ILE A 1 207 ? -5.875 5.894 2.337 1.00 73.62 207 ILE A CA 1
ATOM 1634 C C . ILE A 1 207 ? -5.097 7.107 1.826 1.00 73.62 207 ILE A C 1
ATOM 1636 O O . ILE A 1 207 ? -4.735 7.146 0.656 1.00 73.62 207 ILE A O 1
ATOM 1640 N N . PHE A 1 208 ? -4.792 8.080 2.680 1.00 72.19 208 PHE A N 1
ATOM 1641 C CA . PHE A 1 208 ? -4.008 9.240 2.268 1.00 72.19 208 PHE A CA 1
ATOM 1642 C C . PHE A 1 208 ? -2.558 8.853 1.939 1.00 72.19 208 PHE A C 1
ATOM 1644 O O . PHE A 1 208 ? -2.040 9.199 0.883 1.00 72.19 208 PHE A O 1
ATOM 1651 N N . ILE A 1 209 ? -1.913 8.066 2.803 1.00 71.25 209 ILE A N 1
ATOM 1652 C CA . ILE A 1 209 ? -0.504 7.689 2.644 1.00 71.25 209 ILE A CA 1
ATOM 1653 C C . ILE A 1 209 ? -0.296 6.756 1.442 1.00 71.25 209 ILE A C 1
ATOM 1655 O O . ILE A 1 209 ? 0.662 6.944 0.695 1.00 71.25 209 ILE A O 1
ATOM 1659 N N . LEU A 1 210 ? -1.158 5.754 1.237 1.00 70.56 210 LEU A N 1
ATOM 1660 C CA . LEU A 1 210 ? -1.016 4.778 0.145 1.00 70.56 210 LEU A CA 1
ATOM 1661 C C . LEU A 1 210 ? -1.862 5.136 -1.093 1.00 70.56 210 LEU A C 1
ATOM 1663 O O . LEU A 1 210 ? -1.453 4.845 -2.201 1.00 70.56 210 LEU A O 1
ATOM 1667 N N . GLY A 1 211 ? -3.012 5.790 -0.972 1.00 69.88 211 GLY A N 1
ATOM 1668 C CA . GLY A 1 211 ? -3.807 6.207 -2.135 1.00 69.88 211 GLY A CA 1
ATOM 1669 C C . GLY A 1 211 ? -3.226 7.439 -2.827 1.00 69.88 211 GLY A C 1
ATOM 1670 O O . GLY A 1 211 ? -2.963 7.414 -4.029 1.00 69.88 211 GLY A O 1
ATOM 1671 N N . CYS A 1 212 ? -2.970 8.516 -2.079 1.00 66.44 212 CYS A N 1
ATOM 1672 C CA . CYS A 1 212 ? -2.505 9.768 -2.684 1.00 66.44 212 CYS A CA 1
ATOM 1673 C C . CYS A 1 212 ? -1.078 9.662 -3.228 1.00 66.44 212 CYS A C 1
ATOM 1675 O O . CYS A 1 212 ? -0.794 10.263 -4.260 1.00 66.44 212 CYS A O 1
ATOM 1677 N N . SER A 1 213 ? -0.199 8.866 -2.606 1.00 72.38 213 SER A N 1
ATOM 1678 C CA . SER A 1 213 ? 1.144 8.617 -3.147 1.00 72.38 213 SER A CA 1
ATOM 1679 C C . SER A 1 213 ? 1.081 8.032 -4.555 1.00 72.38 213 SER A C 1
ATOM 1681 O O . SER A 1 213 ? 1.723 8.554 -5.455 1.00 72.38 213 SER A O 1
ATOM 1683 N N . TRP A 1 214 ? 0.246 7.027 -4.800 1.00 70.25 214 TRP A N 1
ATOM 1684 C CA . TRP A 1 214 ? 0.152 6.407 -6.122 1.00 70.25 214 TRP A CA 1
ATOM 1685 C C . TRP A 1 214 ? -0.575 7.262 -7.159 1.00 70.25 214 TRP A C 1
ATOM 1687 O O . TRP A 1 214 ? -0.199 7.217 -8.328 1.00 70.25 214 TRP A O 1
ATOM 1697 N N . VAL A 1 215 ? -1.514 8.121 -6.745 1.00 66.50 215 VAL A N 1
ATOM 1698 C CA . VAL A 1 215 ? -2.083 9.159 -7.624 1.00 66.50 215 VAL A CA 1
ATOM 1699 C C . VAL A 1 215 ? -1.001 10.142 -8.087 1.00 66.50 215 VAL A C 1
ATOM 1701 O O . VAL A 1 215 ? -0.968 10.494 -9.262 1.00 66.50 215 VAL A O 1
ATOM 1704 N N . LEU A 1 216 ? -0.056 10.525 -7.218 1.00 66.19 216 LEU A N 1
ATOM 1705 C CA . LEU A 1 216 ? 1.107 11.334 -7.617 1.00 66.19 216 LEU A CA 1
ATOM 1706 C C . LEU A 1 216 ? 2.029 10.580 -8.593 1.00 66.19 216 LEU A C 1
ATOM 1708 O O . LEU A 1 216 ? 2.621 11.199 -9.474 1.00 66.19 216 LEU A O 1
ATOM 1712 N N . GLY A 1 217 ? 2.097 9.248 -8.490 1.00 63.00 217 GLY A N 1
ATOM 1713 C CA . GLY A 1 217 ? 2.792 8.381 -9.447 1.00 63.00 217 GLY A CA 1
ATOM 1714 C C . GLY A 1 217 ? 2.242 8.476 -10.878 1.00 63.00 217 GLY A C 1
ATOM 1715 O O . GLY A 1 217 ? 3.009 8.400 -11.831 1.00 63.00 217 GLY A O 1
ATOM 1716 N N . ILE A 1 218 ? 0.939 8.732 -11.048 1.00 62.50 218 ILE A N 1
ATOM 1717 C CA . ILE A 1 218 ? 0.296 8.931 -12.366 1.00 62.50 218 ILE A CA 1
ATOM 1718 C C . ILE A 1 218 ? 0.846 10.174 -13.065 1.00 62.50 218 ILE A C 1
ATOM 1720 O O . ILE A 1 218 ? 1.107 10.172 -14.267 1.00 62.50 218 ILE A O 1
ATOM 1724 N N . PHE A 1 219 ? 1.049 11.244 -12.297 1.00 58.78 219 PHE A N 1
ATOM 1725 C CA . PHE A 1 219 ? 1.520 12.527 -12.811 1.00 58.78 219 PHE A CA 1
ATOM 1726 C C . PHE A 1 219 ? 3.025 12.538 -13.133 1.00 58.78 219 PHE A C 1
ATOM 1728 O O . PHE A 1 219 ? 3.537 13.549 -13.615 1.00 58.78 219 PHE A O 1
ATOM 1735 N N . GLN A 1 220 ? 3.733 11.414 -12.952 1.00 60.41 220 GLN A N 1
ATOM 1736 C CA . GLN A 1 220 ? 5.124 11.248 -13.395 1.00 60.41 220 GLN A CA 1
ATOM 1737 C C . GLN A 1 220 ? 5.281 11.153 -14.924 1.00 60.41 220 GLN A C 1
ATOM 1739 O O . GLN A 1 220 ? 6.401 11.114 -15.420 1.00 60.41 220 GLN A O 1
ATOM 1744 N N . ILE A 1 221 ? 4.183 11.132 -15.687 1.00 56.62 221 ILE A N 1
ATOM 1745 C CA . ILE A 1 221 ? 4.192 10.994 -17.156 1.00 56.62 221 ILE A CA 1
ATOM 1746 C C . ILE A 1 221 ? 4.092 12.373 -17.868 1.00 56.62 221 ILE A C 1
ATOM 1748 O O . ILE A 1 221 ? 3.991 12.445 -19.088 1.00 56.62 221 ILE A O 1
ATOM 1752 N N . GLY A 1 222 ? 4.155 13.496 -17.133 1.00 59.06 222 GLY A N 1
ATOM 1753 C CA . GLY A 1 222 ? 3.973 14.859 -17.673 1.00 59.06 222 GLY A CA 1
ATOM 1754 C C . GLY A 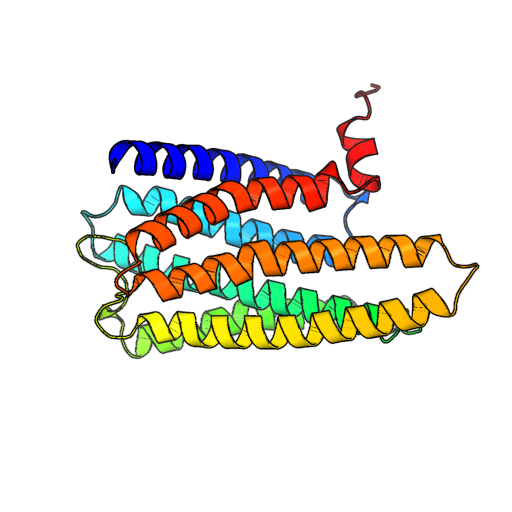1 222 ? 5.133 15.839 -17.434 1.00 59.06 222 GLY A C 1
ATOM 1755 O O . GLY A 1 222 ? 6.179 15.487 -16.902 1.00 59.06 222 GLY A O 1
ATOM 1756 N N . SER A 1 223 ? 4.936 17.118 -17.776 1.00 52.53 223 SER A N 1
ATOM 1757 C CA . SER A 1 223 ? 5.941 18.194 -17.628 1.00 52.53 223 SER A CA 1
ATOM 1758 C C . SER A 1 223 ? 6.395 18.459 -16.182 1.00 52.53 223 SER A C 1
ATOM 1760 O O . SER A 1 223 ? 7.451 19.046 -15.971 1.00 52.53 223 SER A O 1
ATOM 1762 N N . MET A 1 224 ? 5.630 17.989 -15.189 1.00 54.78 224 MET A N 1
ATOM 1763 C CA . MET A 1 224 ? 5.943 18.074 -13.753 1.00 54.78 224 MET A CA 1
ATOM 1764 C C . MET A 1 224 ? 6.505 16.762 -13.175 1.00 54.78 224 MET A C 1
ATOM 1766 O O . MET A 1 224 ? 6.554 16.595 -11.953 1.00 54.78 224 MET A O 1
ATOM 1770 N N . ALA A 1 225 ? 6.930 15.828 -14.035 1.00 61.94 225 ALA A N 1
ATOM 1771 C CA . ALA A 1 225 ? 7.347 14.479 -13.658 1.00 61.94 225 ALA A CA 1
ATOM 1772 C C . ALA A 1 225 ? 8.412 14.448 -12.560 1.00 61.94 225 ALA A C 1
ATOM 1774 O O . ALA A 1 225 ? 8.286 13.675 -11.613 1.00 61.94 225 ALA A O 1
ATOM 1775 N N . SER A 1 226 ? 9.418 15.323 -12.641 1.00 58.66 226 SER A N 1
ATOM 1776 C CA . SER A 1 226 ? 10.504 15.363 -11.662 1.00 58.66 226 SER A CA 1
ATOM 1777 C C . SER A 1 226 ? 9.982 15.686 -10.262 1.00 58.66 226 SER A C 1
ATOM 1779 O O . SER A 1 226 ? 10.239 14.938 -9.325 1.00 58.66 226 SER A O 1
ATOM 1781 N N . ILE A 1 227 ? 9.176 16.744 -10.110 1.00 64.94 227 ILE A N 1
ATOM 1782 C CA . ILE A 1 227 ? 8.619 17.161 -8.809 1.00 64.94 227 ILE A CA 1
ATOM 1783 C C . ILE A 1 227 ? 7.690 16.078 -8.241 1.00 64.94 227 ILE A C 1
ATOM 1785 O O . ILE A 1 227 ? 7.751 15.760 -7.052 1.00 64.94 227 ILE A O 1
ATOM 1789 N N . MET A 1 228 ? 6.863 15.466 -9.092 1.00 64.62 228 MET A N 1
ATOM 1790 C CA . MET A 1 228 ? 5.955 14.391 -8.682 1.00 64.62 228 MET A CA 1
ATOM 1791 C C . MET A 1 228 ? 6.707 13.114 -8.296 1.00 64.62 228 MET A C 1
ATOM 1793 O O . MET A 1 228 ? 6.293 12.422 -7.368 1.00 64.62 228 MET A O 1
ATOM 1797 N N . ALA A 1 229 ? 7.850 12.832 -8.926 1.00 63.97 229 ALA A N 1
ATOM 1798 C CA . ALA A 1 229 ? 8.746 11.751 -8.532 1.00 63.97 229 ALA A CA 1
ATOM 1799 C C . ALA A 1 229 ? 9.418 12.010 -7.176 1.00 63.97 229 ALA A C 1
ATOM 1801 O O . ALA A 1 229 ? 9.474 11.094 -6.352 1.00 63.97 229 ALA A O 1
ATOM 1802 N N . TYR A 1 230 ? 9.841 13.247 -6.887 1.00 65.44 230 TYR A N 1
ATOM 1803 C CA . TYR A 1 230 ? 10.340 13.633 -5.559 1.00 65.44 230 TYR A CA 1
ATOM 1804 C C . TYR A 1 230 ? 9.277 13.404 -4.474 1.00 65.44 230 TYR A C 1
ATOM 1806 O O . TYR A 1 230 ? 9.542 12.716 -3.488 1.00 65.44 230 TYR A O 1
ATOM 1814 N N . LEU A 1 231 ? 8.063 13.930 -4.666 1.00 68.75 231 LEU A N 1
ATOM 1815 C CA . LEU A 1 231 ? 6.967 13.783 -3.701 1.00 68.75 231 LEU A CA 1
ATOM 1816 C C . LEU A 1 231 ? 6.554 12.320 -3.520 1.00 68.75 231 LEU A C 1
ATOM 1818 O O . LEU A 1 231 ? 6.413 11.859 -2.388 1.00 68.75 231 LEU A O 1
ATOM 1822 N N . PHE A 1 232 ? 6.424 11.574 -4.619 1.00 72.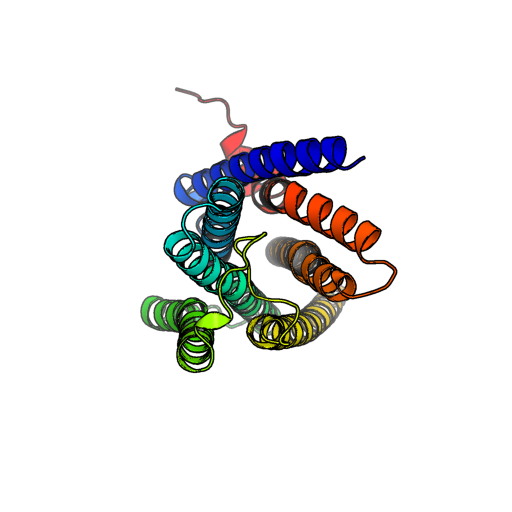44 232 PHE A N 1
ATOM 1823 C CA . PHE A 1 232 ? 6.158 10.139 -4.589 1.00 72.44 232 PHE A CA 1
ATOM 1824 C C . PHE A 1 232 ? 7.205 9.404 -3.751 1.00 72.44 232 PHE A C 1
ATOM 1826 O O . PHE A 1 232 ? 6.851 8.632 -2.861 1.00 72.44 232 PHE A O 1
ATOM 1833 N N . THR A 1 233 ? 8.486 9.670 -4.003 1.00 70.69 233 THR A N 1
ATOM 1834 C CA . THR A 1 233 ? 9.600 8.988 -3.338 1.00 70.69 233 THR A CA 1
ATOM 1835 C C . THR A 1 233 ? 9.639 9.299 -1.846 1.00 70.69 233 THR A C 1
ATOM 1837 O O . THR A 1 233 ? 9.758 8.382 -1.040 1.00 70.69 233 THR A O 1
ATOM 1840 N N . ILE A 1 234 ? 9.464 10.566 -1.459 1.00 71.62 234 ILE A N 1
ATOM 1841 C CA . ILE A 1 234 ? 9.449 10.990 -0.050 1.00 71.62 234 ILE A CA 1
ATOM 1842 C C . ILE A 1 234 ? 8.257 10.382 0.700 1.00 71.62 234 ILE A C 1
ATOM 1844 O O . ILE A 1 234 ? 8.409 9.864 1.804 1.00 71.62 234 ILE A O 1
ATOM 1848 N N . ILE A 1 235 ? 7.057 10.403 0.112 1.00 73.88 235 ILE A N 1
ATOM 1849 C CA . ILE A 1 235 ? 5.866 9.848 0.771 1.00 73.88 235 ILE A CA 1
ATOM 1850 C C . ILE A 1 235 ? 5.994 8.326 0.912 1.00 73.88 235 ILE A C 1
ATOM 1852 O O . ILE A 1 235 ? 5.711 7.779 1.980 1.00 73.88 235 ILE A O 1
ATOM 1856 N N . ASN A 1 236 ? 6.477 7.634 -0.125 1.00 76.12 236 ASN A N 1
ATOM 1857 C CA . ASN A 1 236 ? 6.709 6.191 -0.065 1.00 76.12 236 ASN A CA 1
ATOM 1858 C C . ASN A 1 236 ? 7.824 5.823 0.926 1.00 76.12 236 ASN A C 1
ATOM 1860 O O . ASN A 1 236 ? 7.689 4.821 1.634 1.00 76.12 236 ASN A O 1
ATOM 1864 N N . SER A 1 237 ? 8.885 6.627 1.039 1.00 76.69 237 SER A N 1
ATOM 1865 C CA . SER A 1 237 ? 9.980 6.381 1.983 1.00 76.69 237 SER A CA 1
ATOM 1866 C C . SER A 1 237 ? 9.590 6.652 3.438 1.00 76.69 237 SER A C 1
ATOM 1868 O O . SER A 1 237 ? 10.148 6.040 4.335 1.00 76.69 237 SER A O 1
ATOM 1870 N N . LEU A 1 238 ? 8.583 7.488 3.705 1.00 78.44 238 LEU A N 1
ATOM 1871 C CA . LEU A 1 238 ? 8.070 7.730 5.062 1.00 78.44 238 LEU A CA 1
ATOM 1872 C C . LEU A 1 238 ? 6.872 6.848 5.438 1.00 78.44 238 LEU A C 1
ATOM 1874 O O . LEU A 1 238 ? 6.500 6.755 6.608 1.00 78.44 238 LEU A O 1
ATOM 1878 N N . GLN A 1 239 ? 6.264 6.170 4.466 1.00 80.75 239 GLN A N 1
ATOM 1879 C CA . GLN A 1 239 ? 5.040 5.396 4.661 1.00 80.75 239 GLN A CA 1
ATOM 1880 C C . GLN A 1 239 ? 5.147 4.340 5.772 1.00 80.75 239 GLN A C 1
ATOM 1882 O O . GLN A 1 239 ? 4.223 4.218 6.574 1.00 80.75 239 GLN A O 1
ATOM 1887 N N . GLY A 1 240 ? 6.248 3.583 5.852 1.00 81.19 240 GLY A N 1
ATOM 1888 C CA . GLY A 1 240 ? 6.409 2.568 6.903 1.00 81.19 240 GLY A CA 1
ATOM 1889 C C . GLY A 1 240 ? 6.538 3.179 8.296 1.00 81.19 240 GLY A C 1
ATOM 1890 O O . GLY A 1 240 ? 5.975 2.657 9.257 1.00 81.19 240 GLY A O 1
ATOM 1891 N N . THR A 1 241 ? 7.201 4.331 8.391 1.00 82.31 241 THR A N 1
ATOM 1892 C CA . THR A 1 241 ? 7.327 5.108 9.628 1.00 82.31 241 THR A CA 1
ATOM 1893 C C . THR A 1 241 ? 5.965 5.594 10.112 1.00 82.31 241 THR A C 1
ATOM 1895 O O . THR A 1 241 ? 5.630 5.417 11.283 1.00 82.31 241 THR A O 1
ATOM 1898 N N . PHE A 1 242 ? 5.133 6.139 9.216 1.00 81.50 242 PHE A N 1
ATOM 1899 C CA . PHE A 1 242 ? 3.775 6.555 9.569 1.00 81.50 242 PHE A CA 1
ATOM 1900 C C . PHE A 1 242 ? 2.901 5.379 10.001 1.00 81.50 242 PHE A C 1
ATOM 1902 O O . PHE A 1 242 ? 2.173 5.500 10.985 1.00 81.50 242 PHE A O 1
ATOM 1909 N N . ILE A 1 243 ? 2.991 4.235 9.314 1.00 80.50 243 ILE A N 1
ATOM 1910 C CA . ILE A 1 243 ? 2.250 3.026 9.695 1.00 80.50 243 ILE A CA 1
ATOM 1911 C C . ILE A 1 243 ? 2.629 2.599 11.116 1.00 80.50 243 ILE A C 1
ATOM 1913 O O . ILE A 1 243 ? 1.730 2.407 11.935 1.00 80.50 243 ILE A O 1
ATOM 1917 N N . PHE A 1 244 ? 3.924 2.520 11.431 1.00 80.50 244 PHE A N 1
ATOM 1918 C CA . PHE A 1 244 ? 4.405 2.170 12.769 1.00 80.50 244 PHE A CA 1
ATOM 1919 C C . PHE A 1 244 ? 3.937 3.175 13.832 1.00 80.50 244 PHE A C 1
ATOM 1921 O O . PHE A 1 244 ? 3.386 2.789 14.863 1.00 80.50 244 PHE A O 1
ATOM 1928 N N . LEU A 1 245 ? 4.074 4.475 13.568 1.00 78.94 245 LEU A N 1
ATOM 1929 C CA . LEU A 1 245 ? 3.674 5.519 14.510 1.00 78.94 245 LEU A CA 1
ATOM 1930 C C . LEU A 1 245 ? 2.165 5.465 14.795 1.00 78.94 245 LEU A C 1
ATOM 1932 O O . LEU A 1 245 ? 1.741 5.493 15.948 1.00 78.94 245 LEU A O 1
ATOM 1936 N N . ILE A 1 246 ? 1.347 5.325 13.755 1.00 74.31 246 ILE A N 1
ATOM 1937 C CA . ILE A 1 246 ? -0.114 5.332 13.859 1.00 74.31 246 ILE A CA 1
ATOM 1938 C C . ILE A 1 246 ? -0.656 4.040 14.479 1.00 74.31 246 ILE A C 1
ATOM 1940 O O . ILE A 1 246 ? -1.569 4.084 15.311 1.00 74.31 246 ILE A O 1
ATOM 1944 N N . HIS A 1 247 ? -0.122 2.882 14.096 1.00 70.75 247 HIS A N 1
ATOM 1945 C CA . HIS A 1 247 ? -0.691 1.597 14.496 1.00 70.75 247 HIS A CA 1
ATOM 1946 C C . HIS A 1 247 ? -0.049 1.008 15.751 1.00 70.75 247 HIS A C 1
ATOM 1948 O O . HIS A 1 247 ? -0.759 0.343 16.511 1.00 70.75 247 HIS A O 1
ATOM 1954 N N . CYS A 1 248 ? 1.233 1.285 16.000 1.00 72.44 248 CYS A N 1
ATOM 1955 C CA . CYS A 1 248 ? 1.968 0.773 17.155 1.00 72.44 248 CYS A CA 1
ATOM 1956 C C . CYS A 1 248 ? 2.101 1.831 18.260 1.00 72.44 248 CYS A C 1
ATOM 1958 O O . CYS A 1 248 ? 1.695 1.566 19.383 1.00 72.44 248 CYS A O 1
ATOM 1960 N N . LEU A 1 249 ? 2.589 3.045 17.976 1.00 68.31 249 LEU A N 1
ATOM 1961 C CA . LEU A 1 249 ? 2.858 4.033 19.040 1.00 68.31 249 LEU A CA 1
ATOM 1962 C C . LEU A 1 249 ? 1.604 4.774 19.529 1.00 68.31 249 LEU A C 1
ATOM 1964 O O . LEU A 1 249 ? 1.387 4.908 20.732 1.00 68.31 249 LEU A O 1
ATOM 1968 N N . LEU A 1 250 ? 0.745 5.229 18.613 1.00 64.06 250 LEU A N 1
ATOM 1969 C CA . LEU A 1 250 ? -0.494 5.948 18.946 1.00 64.06 250 LEU A CA 1
ATOM 1970 C C . LEU A 1 250 ? -1.610 5.023 19.454 1.00 64.06 250 LEU A C 1
ATOM 1972 O O . LEU A 1 250 ? -2.646 5.492 19.931 1.00 64.06 250 LEU A O 1
ATOM 1976 N N . ASN A 1 251 ? -1.421 3.704 19.377 1.00 64.75 251 ASN A N 1
ATOM 1977 C CA . ASN A 1 251 ? -2.358 2.755 19.950 1.00 64.75 251 ASN A CA 1
ATOM 1978 C C . ASN A 1 251 ? -2.049 2.554 21.441 1.00 64.75 251 ASN A C 1
ATOM 1980 O O . ASN A 1 251 ? -1.110 1.846 21.799 1.00 64.75 251 ASN A O 1
ATOM 1984 N N . ARG A 1 252 ? -2.860 3.160 22.319 1.00 55.12 252 ARG A N 1
ATOM 1985 C CA . ARG A 1 252 ? -2.683 3.111 23.786 1.00 55.12 252 ARG A CA 1
ATOM 1986 C C . ARG A 1 252 ? -2.504 1.693 24.350 1.00 55.12 252 ARG A C 1
ATOM 1988 O O . ARG A 1 252 ? -1.781 1.535 25.325 1.00 55.12 252 ARG A O 1
ATOM 1995 N N . GLN A 1 253 ? -3.118 0.680 23.731 1.00 54.84 253 GLN A N 1
ATOM 1996 C CA . GLN A 1 253 ? -2.980 -0.729 24.134 1.00 54.84 253 GLN A CA 1
ATOM 1997 C C . GLN A 1 253 ? -1.585 -1.320 23.857 1.00 54.84 253 GLN A C 1
ATOM 1999 O O . GLN A 1 253 ? -1.149 -2.210 24.575 1.00 54.84 253 GLN A O 1
ATOM 2004 N N . VAL A 1 254 ? -0.886 -0.832 22.831 1.00 51.31 254 VAL A N 1
ATOM 2005 C CA . VAL A 1 254 ? 0.448 -1.306 22.418 1.00 51.31 254 VAL A CA 1
ATOM 2006 C C . VAL A 1 254 ? 1.541 -0.556 23.179 1.00 51.31 254 VAL A C 1
ATOM 2008 O O . VAL A 1 254 ? 2.501 -1.155 23.656 1.00 51.31 254 VAL A O 1
ATOM 2011 N N . CYS A 1 255 ? 1.365 0.759 23.333 1.00 51.34 255 CYS A N 1
ATOM 2012 C CA . CYS A 1 255 ? 2.325 1.652 23.977 1.00 51.34 255 CYS A CA 1
ATOM 2013 C C . CYS A 1 255 ? 2.603 1.254 25.439 1.00 51.34 255 CYS A C 1
ATOM 2015 O O . CYS A 1 255 ? 3.752 1.253 25.865 1.00 51.34 255 CYS A O 1
ATOM 2017 N N . GLY A 1 256 ? 1.579 0.806 26.176 1.00 52.66 256 GLY A N 1
ATOM 2018 C CA . GLY A 1 256 ? 1.747 0.311 27.547 1.00 52.66 256 GLY A CA 1
ATOM 2019 C C . GLY A 1 256 ? 2.568 -0.980 27.668 1.00 52.66 256 GLY A C 1
ATOM 2020 O O . GLY A 1 256 ? 3.154 -1.203 28.715 1.00 52.66 256 GLY A O 1
ATOM 2021 N N . PHE A 1 257 ? 2.640 -1.808 26.619 1.00 55.12 257 PHE A N 1
ATOM 2022 C CA . PHE A 1 257 ? 3.413 -3.059 26.625 1.00 55.12 257 PHE A CA 1
ATOM 2023 C C . PHE A 1 257 ? 4.842 -2.857 26.100 1.00 55.12 257 PHE A C 1
ATOM 2025 O O . PHE A 1 257 ? 5.770 -3.484 26.593 1.00 55.12 257 PHE A O 1
ATOM 2032 N N . LEU A 1 258 ? 5.029 -1.956 25.127 1.00 56.78 258 LEU A N 1
ATOM 2033 C CA . LEU A 1 258 ? 6.347 -1.616 24.574 1.00 56.78 258 LEU A CA 1
ATOM 2034 C C . LEU A 1 258 ? 7.196 -0.763 25.541 1.00 56.78 258 LEU A C 1
ATOM 2036 O O . LEU A 1 258 ? 8.419 -0.821 25.490 1.00 56.78 258 LEU A O 1
ATOM 2040 N N . LEU A 1 259 ? 6.544 0.038 26.397 1.00 54.56 259 LEU A N 1
ATOM 2041 C CA . LEU A 1 259 ? 7.175 0.888 27.420 1.00 54.56 259 LEU A CA 1
ATOM 2042 C C . LEU A 1 259 ? 7.054 0.323 28.842 1.00 54.56 259 LEU A C 1
ATOM 2044 O O . LEU A 1 259 ? 7.510 0.971 29.784 1.00 54.56 259 LEU A O 1
ATOM 2048 N N . ALA A 1 260 ? 6.441 -0.851 29.024 1.00 48.00 260 ALA A N 1
ATOM 2049 C CA . ALA A 1 260 ? 6.535 -1.532 30.306 1.00 48.00 260 ALA A CA 1
ATOM 2050 C C . ALA A 1 260 ? 8.009 -1.912 30.513 1.00 48.00 260 ALA A C 1
ATOM 2052 O O . ALA A 1 260 ? 8.569 -2.603 29.656 1.00 48.00 260 ALA A O 1
ATOM 2053 N N . PRO A 1 261 ? 8.667 -1.465 31.600 1.00 41.44 261 PRO A N 1
ATOM 2054 C CA . PRO A 1 261 ? 9.978 -1.994 31.930 1.00 41.44 261 PRO A CA 1
ATOM 2055 C C . PRO A 1 261 ? 9.833 -3.510 32.044 1.00 41.44 261 PRO A C 1
ATOM 2057 O O . PRO A 1 261 ? 8.848 -3.997 32.605 1.00 41.44 261 PRO A O 1
ATOM 2060 N N . ALA A 1 262 ? 10.782 -4.248 31.473 1.00 47.38 262 ALA A N 1
ATOM 2061 C CA . ALA A 1 262 ? 10.885 -5.682 31.678 1.00 47.38 262 ALA A CA 1
ATOM 2062 C C . ALA A 1 262 ? 11.095 -5.929 33.179 1.00 47.38 262 ALA A C 1
ATOM 2064 O O . ALA A 1 262 ? 12.218 -5.920 33.667 1.00 47.38 262 ALA A O 1
ATOM 2065 N N . SER A 1 263 ? 10.004 -6.059 33.930 1.00 43.09 263 SER A N 1
ATOM 2066 C CA . SER A 1 263 ? 10.027 -6.514 35.309 1.00 43.09 263 SER A CA 1
ATOM 2067 C C . SER A 1 263 ? 10.089 -8.035 35.269 1.00 43.09 263 SER A C 1
ATOM 2069 O O . SER A 1 263 ? 9.054 -8.706 35.213 1.00 43.09 263 SER A O 1
ATOM 2071 N N . ALA A 1 264 ? 11.311 -8.547 35.221 1.00 38.66 264 ALA A N 1
ATOM 2072 C CA . ALA A 1 264 ? 11.670 -9.872 35.697 1.00 38.66 264 ALA A CA 1
ATOM 2073 C C . ALA A 1 264 ? 12.789 -9.686 36.724 1.00 38.66 264 ALA A C 1
ATOM 2075 O O . ALA A 1 264 ? 13.734 -8.927 36.408 1.00 38.66 264 ALA A O 1
#

Organism: Neotoma lepida (NCBI:txid56216)

Secondary structure (DSSP, 8-state):
-HHHHHHHHHHHHHHHHHHHHHHHHHHHH-GGG--HHHHHHHHHHHHHHHHHHHHHHHHT-TT-HHHHHHHHHHHHHHHHHHHHHHHHHHHHHHHHHH-TT-TTGGGSHHHHHHHHHHHHHHHHHHHHHHHHHH-GGGEEETTEEEE-STTSTHHHHHHHHHHHHHHHHHHHHHHHHHHHHHHHH-SS-HHHHHHHHHHHHHHHHHIIIIIIHHHHHHGGGSTTHHHHHHHHHHHHHHHHHHHHIIIIIS-HHHHHHHSS----

Foldseek 3Di:
DVVVLVCLLLVLLVVLLVLLVVLLCLLVVPPLLDDPLSVLLNLLSVLLNVLSVLQNVLQVPLPDQVSLLVSQLSNLLSLLLNLLSLLLLLVVLLCVLVCVPPPPVCPVPPVVVVVSVCRSRVVSVVLSVVLCVVCVVQQGDSNGSHGDPPVVSCCSRVVSLVVSLVSSVVSLVVSVVSLVVVVVPDDPPPPVNVVSVLSSVLSVVLSCLSNVLVVLVVVLVDPCNVVSVSVSSNSSSCVSVCSSCSSQVVPPSNVCVVPDPPPD

InterPro domains:
  IPR000832 GPCR, family 2, secretin-like [PF00002] (4-243)
  IPR000832 GPCR, family 2, secretin-like [PR00249] (7-31)
  IPR000832 GPCR, family 2, secretin-like [PR00249] (70-93)
  IPR000832 GPCR, family 2, secretin-like [PR00249] (155-180)
  IPR000832 GPCR, family 2, secretin-like [PR00249] (229-250)
  IPR001740 GPCR family 2, EMR1-like receptor [PR01128] (30-47)
  IPR001740 GPCR family 2, EMR1-like receptor [PR01128] (98-117)
  IPR001740 GPCR family 2, EMR1-like receptor [PR01128] (131-145)
  IPR001740 GPCR family 2, EMR1-like receptor [PR01128] (189-210)
  IPR017981 GPCR, family 2-like, 7TM [PS50261] (5-251)

Radius of gyration: 19.81 Å; chains: 1; bounding box: 50×38×60 Å